Protein AF-A0A3N5FRY2-F1 (afdb_monomer)

Foldseek 3Di:
DDWFQAPPPGDTDDQLDQADPVPRDGGQANLQVVQVVLVVLLVVLLVVLLVVCVVQVNNVVLVVLLVLLLQWFFKAAAAPVLVCQQVPDPDDDDFAPLCCPVVVVDDDPDPLQVVLLQVLLCVSHPSCSRGDDHTFIFSPQDGDCVRYDDMDTDDCVVCQRHDKDFQDDRRVVVVDPPDDDDRLGIHRSNCRSSSLSSPQSVVGHNPDDPVCSRVSRD

Mean predicted aligned error: 7.28 Å

Structure (mmCIF, N/CA/C/O backbone):
data_AF-A0A3N5FRY2-F1
#
_entry.id   AF-A0A3N5FRY2-F1
#
loop_
_atom_site.group_PDB
_atom_site.id
_atom_site.type_symbol
_atom_site.label_at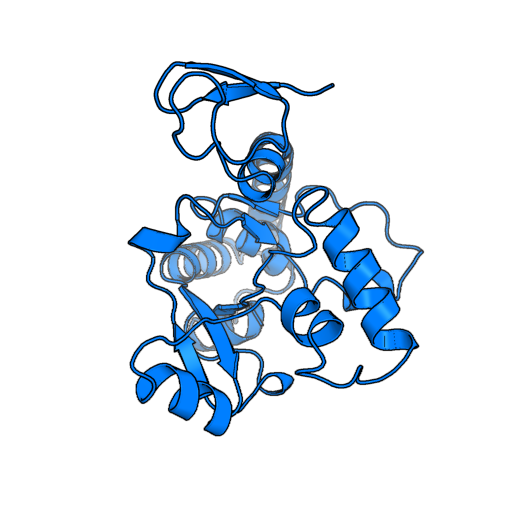om_id
_atom_site.label_alt_id
_atom_site.label_comp_id
_atom_site.label_asym_id
_atom_site.label_entity_id
_atom_site.label_seq_id
_atom_site.pdbx_PDB_ins_code
_atom_site.Cartn_x
_atom_site.Cartn_y
_atom_site.Cartn_z
_atom_site.occupancy
_atom_site.B_iso_or_equiv
_atom_site.auth_seq_id
_atom_site.auth_comp_id
_atom_site.auth_asym_id
_atom_site.auth_atom_id
_atom_site.pdbx_PDB_model_num
ATOM 1 N N . MET A 1 1 ? 18.768 21.152 -5.303 1.00 59.62 1 MET A N 1
ATOM 2 C CA . MET A 1 1 ? 18.961 19.755 -5.740 1.00 59.62 1 MET A CA 1
ATOM 3 C C . MET A 1 1 ? 19.041 18.926 -4.482 1.00 59.62 1 MET A C 1
ATOM 5 O O . MET A 1 1 ? 19.781 19.294 -3.582 1.00 59.62 1 MET A O 1
ATOM 9 N N . GLU A 1 2 ? 18.182 17.931 -4.367 1.00 73.00 2 GLU A N 1
ATOM 10 C CA . GLU A 1 2 ? 17.956 17.186 -3.131 1.00 73.00 2 GLU A CA 1
ATOM 11 C C . GLU A 1 2 ? 18.894 15.955 -3.136 1.00 73.00 2 GLU A C 1
ATOM 13 O O . GLU A 1 2 ? 19.069 15.337 -4.186 1.00 73.00 2 GLU A O 1
ATOM 18 N N . PHE A 1 3 ? 19.555 15.629 -2.018 1.00 79.44 3 PHE A N 1
ATOM 19 C CA . PHE A 1 3 ? 20.566 14.557 -1.925 1.00 79.44 3 PHE A CA 1
ATOM 20 C C . PHE A 1 3 ? 20.183 13.522 -0.860 1.00 79.44 3 PHE A C 1
ATOM 22 O O . PHE A 1 3 ? 19.462 13.833 0.088 1.00 79.44 3 PHE A O 1
ATOM 29 N N . ASN A 1 4 ? 20.664 12.283 -1.000 1.00 76.06 4 ASN A N 1
ATOM 30 C CA . ASN A 1 4 ? 20.440 11.218 -0.019 1.00 76.06 4 ASN A CA 1
ATOM 31 C C . ASN A 1 4 ? 21.695 10.334 0.117 1.00 76.06 4 ASN A C 1
ATOM 33 O O . ASN A 1 4 ? 22.302 10.005 -0.906 1.00 76.06 4 ASN A O 1
ATOM 37 N N . PRO A 1 5 ? 22.104 9.916 1.329 1.00 84.00 5 PRO A N 1
ATOM 38 C CA . PRO A 1 5 ? 23.202 8.968 1.488 1.00 84.00 5 PRO A CA 1
ATOM 39 C C . PRO A 1 5 ? 22.871 7.605 0.867 1.00 84.00 5 PRO A C 1
ATOM 41 O O . PRO A 1 5 ? 21.800 7.034 1.084 1.00 84.00 5 PRO A O 1
ATOM 44 N N . CYS A 1 6 ? 23.826 7.042 0.126 1.00 82.38 6 CYS A N 1
ATOM 45 C CA . CYS A 1 6 ? 23.752 5.664 -0.346 1.00 82.38 6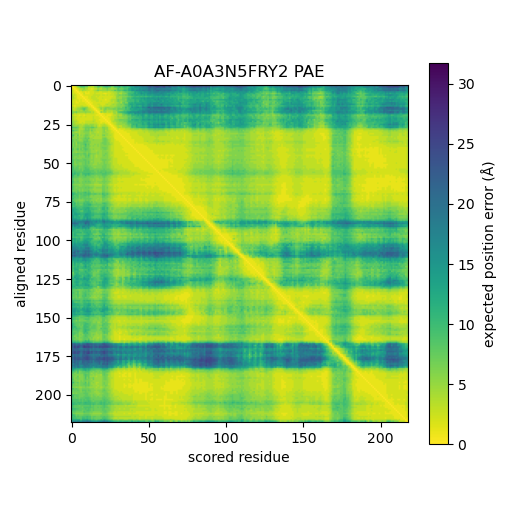 CYS A CA 1
ATOM 46 C C . CYS A 1 6 ? 23.685 4.689 0.843 1.00 82.38 6 CYS A C 1
ATOM 48 O O . CYS A 1 6 ? 24.527 4.742 1.739 1.00 82.38 6 CYS A O 1
ATOM 50 N N . ARG A 1 7 ? 22.750 3.728 0.819 1.00 81.62 7 ARG A N 1
ATOM 51 C CA . ARG A 1 7 ? 22.605 2.721 1.892 1.00 81.62 7 ARG A CA 1
ATOM 52 C C . ARG A 1 7 ? 23.830 1.811 2.074 1.00 81.62 7 ARG A C 1
ATOM 54 O O . ARG A 1 7 ? 23.959 1.184 3.118 1.00 81.62 7 ARG A O 1
ATOM 61 N N . PHE A 1 8 ? 24.719 1.754 1.079 1.00 85.44 8 PHE A N 1
ATOM 62 C CA . PHE A 1 8 ? 25.900 0.887 1.079 1.00 85.44 8 PHE A CA 1
ATOM 63 C C . PHE A 1 8 ? 27.195 1.639 1.400 1.00 85.44 8 PHE A C 1
ATOM 65 O O . PHE A 1 8 ? 27.915 1.243 2.309 1.00 85.44 8 PHE A O 1
ATOM 72 N N . CYS A 1 9 ? 27.494 2.731 0.686 1.00 89.75 9 CYS A N 1
ATOM 73 C CA . CYS A 1 9 ? 28.752 3.472 0.859 1.00 89.75 9 CYS A CA 1
ATOM 74 C C . CYS A 1 9 ? 28.595 4.834 1.546 1.00 89.75 9 CYS A C 1
ATOM 76 O O . CYS A 1 9 ? 29.585 5.534 1.727 1.00 89.75 9 CYS A O 1
ATOM 78 N N . ARG A 1 10 ? 27.366 5.225 1.916 1.00 88.56 10 ARG A N 1
ATOM 79 C CA . ARG A 1 10 ? 27.012 6.484 2.603 1.00 88.56 10 ARG A CA 1
ATOM 80 C C . ARG A 1 10 ? 27.344 7.784 1.864 1.00 88.56 10 ARG A C 1
ATOM 82 O O . ARG A 1 10 ? 26.996 8.845 2.365 1.00 88.56 10 ARG A O 1
ATOM 89 N N . THR A 1 11 ? 27.930 7.720 0.669 1.00 88.56 11 THR A N 1
ATOM 90 C CA . THR A 1 11 ? 28.130 8.883 -0.206 1.00 88.56 11 THR A CA 1
ATOM 91 C C . THR A 1 11 ? 26.795 9.557 -0.501 1.00 88.56 11 THR A C 1
ATOM 93 O O . THR A 1 11 ? 25.826 8.874 -0.845 1.00 88.56 11 THR A O 1
ATOM 96 N N . GLU A 1 12 ? 26.747 10.882 -0.386 1.00 88.50 12 GLU A N 1
ATOM 97 C CA . GLU A 1 12 ? 25.583 11.666 -0.787 1.00 88.50 12 GLU A CA 1
ATOM 98 C C . GLU A 1 12 ? 25.425 11.620 -2.305 1.00 88.50 12 GLU A C 1
ATOM 100 O O . GLU A 1 12 ? 26.332 11.979 -3.056 1.00 88.50 12 GLU A O 1
ATOM 105 N N . ILE A 1 13 ? 24.268 11.148 -2.761 1.00 84.50 13 ILE A N 1
ATOM 106 C CA . ILE A 1 13 ? 23.936 11.054 -4.180 1.00 84.50 13 ILE A CA 1
ATOM 107 C C . ILE A 1 13 ? 22.691 11.897 -4.476 1.00 84.50 13 ILE A C 1
ATOM 109 O O . ILE A 1 13 ? 21.775 11.933 -3.649 1.00 84.50 13 ILE A O 1
ATOM 113 N N . PRO A 1 14 ? 22.633 12.584 -5.629 1.00 82.00 14 PRO A N 1
ATOM 114 C CA . PRO A 1 14 ? 21.427 13.276 -6.065 1.00 82.00 14 PRO A CA 1
ATOM 115 C C . PRO A 1 14 ? 20.200 12.358 -6.081 1.00 82.00 14 PRO A C 1
ATOM 117 O O . PRO A 1 14 ? 20.259 11.228 -6.577 1.00 82.00 14 PRO A O 1
ATOM 120 N N . LEU A 1 15 ? 19.074 12.864 -5.576 1.00 70.44 15 LEU A N 1
ATOM 121 C CA . LEU A 1 15 ? 17.781 12.193 -5.662 1.00 70.44 15 LEU A CA 1
ATOM 122 C C . LEU A 1 15 ? 17.392 12.016 -7.136 1.00 70.44 15 LEU A C 1
ATOM 124 O O . LEU A 1 15 ? 17.326 12.980 -7.896 1.00 70.44 15 LEU A O 1
ATOM 128 N N . GLY A 1 16 ? 17.180 10.761 -7.539 1.00 67.19 16 GLY A N 1
ATOM 129 C CA . GLY A 1 16 ? 16.880 10.372 -8.921 1.00 67.19 16 GLY A CA 1
ATOM 130 C C . GLY A 1 16 ? 18.001 9.617 -9.643 1.00 67.19 16 GLY A C 1
ATOM 131 O O . GLY A 1 16 ? 17.742 9.070 -10.713 1.00 67.19 16 GLY A O 1
ATOM 132 N N . LEU A 1 17 ? 19.213 9.525 -9.076 1.00 72.94 17 LEU A N 1
ATOM 133 C CA . LEU A 1 17 ? 20.228 8.601 -9.595 1.00 72.94 17 LEU A CA 1
ATOM 134 C C . LEU A 1 17 ? 19.899 7.155 -9.208 1.00 72.94 17 LEU A C 1
ATOM 136 O O . LEU A 1 17 ? 19.693 6.844 -8.036 1.00 72.94 17 LEU A O 1
ATOM 140 N N . GLU A 1 18 ? 19.871 6.276 -10.209 1.00 69.81 18 GLU A N 1
ATOM 141 C CA . GLU A 1 18 ? 19.555 4.854 -10.043 1.00 69.81 18 GLU A CA 1
ATOM 142 C C . GLU A 1 18 ? 20.701 4.069 -9.403 1.00 69.81 18 GLU A C 1
ATOM 144 O O . GLU A 1 18 ? 20.499 3.533 -8.314 1.00 69.81 18 GLU A O 1
ATOM 149 N N . PRO A 1 19 ? 21.905 3.994 -10.001 1.00 83.19 19 PRO A N 1
ATOM 150 C CA . PRO A 1 19 ? 23.069 3.516 -9.285 1.00 83.19 19 PRO A CA 1
ATOM 151 C C . PRO A 1 19 ? 23.753 4.676 -8.562 1.00 83.19 19 PRO A C 1
ATOM 153 O O . PRO A 1 19 ? 23.890 5.789 -9.076 1.00 83.19 19 PRO A O 1
ATOM 156 N N . CYS A 1 20 ? 24.263 4.392 -7.371 1.00 84.12 20 CYS A N 1
ATOM 157 C CA . CYS A 1 20 ? 25.237 5.245 -6.721 1.00 84.12 20 CYS A CA 1
ATOM 158 C C . CYS A 1 20 ? 26.481 5.357 -7.627 1.00 84.12 20 CYS A C 1
ATOM 160 O O . CYS A 1 20 ? 27.103 4.329 -7.899 1.00 84.12 20 CYS A O 1
ATOM 162 N N . PRO A 1 21 ? 26.906 6.562 -8.053 1.00 86.62 21 PRO A N 1
ATOM 163 C CA . PRO A 1 21 ? 28.080 6.723 -8.913 1.00 86.62 21 PRO A CA 1
ATOM 164 C C . PRO A 1 21 ? 29.390 6.307 -8.228 1.00 86.62 21 PRO A C 1
ATOM 166 O O . PRO A 1 21 ? 30.388 6.100 -8.905 1.00 86.62 21 PRO A O 1
ATOM 169 N N . HIS A 1 22 ? 29.394 6.173 -6.898 1.00 89.62 22 HIS A N 1
ATOM 170 C CA . HIS A 1 22 ? 30.568 5.755 -6.135 1.00 89.62 22 HIS A CA 1
ATOM 171 C C . HIS A 1 22 ? 30.704 4.228 -6.037 1.00 89.62 22 HIS A C 1
ATOM 173 O O . HIS A 1 22 ? 31.778 3.692 -6.280 1.00 89.62 22 HIS A O 1
ATOM 179 N N . CYS A 1 23 ? 29.636 3.511 -5.668 1.00 90.12 23 CYS A N 1
ATOM 180 C CA . CYS A 1 23 ? 29.709 2.061 -5.426 1.00 90.12 23 CYS A CA 1
ATOM 181 C C . CYS A 1 23 ? 28.933 1.200 -6.433 1.00 90.12 23 CYS A C 1
ATOM 183 O O . CYS A 1 23 ? 28.913 -0.020 -6.294 1.00 90.12 23 CYS A O 1
ATOM 185 N N . GLY A 1 24 ? 28.247 1.808 -7.404 1.00 84.19 24 GLY A N 1
ATOM 186 C CA . GLY A 1 24 ? 27.440 1.116 -8.416 1.00 84.19 24 GLY A CA 1
ATOM 187 C C . GLY A 1 24 ? 26.150 0.478 -7.891 1.00 84.19 24 GLY A C 1
ATOM 188 O O . GLY A 1 24 ? 25.336 0.008 -8.681 1.00 84.19 24 GLY A O 1
ATOM 189 N N . GLN A 1 25 ? 25.935 0.466 -6.574 1.00 84.12 25 GLN A N 1
ATOM 190 C CA . GLN A 1 25 ? 24.755 -0.135 -5.961 1.00 84.12 25 GLN A CA 1
ATOM 191 C C . GLN A 1 25 ? 23.504 0.714 -6.171 1.00 84.12 25 GLN A C 1
ATOM 193 O O . GLN A 1 25 ? 23.586 1.943 -6.206 1.00 84.12 25 GLN A O 1
ATOM 198 N N . ALA A 1 26 ? 22.341 0.061 -6.227 1.00 78.69 26 ALA A N 1
ATOM 199 C CA . ALA A 1 26 ? 21.059 0.746 -6.345 1.00 78.69 26 ALA A CA 1
ATOM 200 C C . ALA A 1 26 ? 20.856 1.755 -5.200 1.00 78.69 26 ALA A C 1
ATOM 202 O O . ALA A 1 26 ? 21.001 1.425 -4.015 1.00 78.69 26 ALA A O 1
ATOM 203 N N . GLY A 1 27 ? 20.536 2.991 -5.573 1.00 73.56 27 GLY A N 1
ATOM 204 C CA . GLY A 1 27 ? 20.098 4.035 -4.664 1.00 73.56 27 GLY A CA 1
ATOM 205 C C . GLY A 1 27 ? 18.732 3.711 -4.047 1.00 73.56 27 GLY A C 1
ATOM 206 O O . GLY A 1 27 ? 18.014 2.835 -4.531 1.00 73.56 27 GLY A O 1
ATOM 207 N N . PRO A 1 28 ? 18.362 4.395 -2.954 1.00 71.88 28 PRO A N 1
ATOM 208 C CA . PRO A 1 28 ? 17.051 4.226 -2.345 1.00 71.88 28 PRO A CA 1
ATOM 209 C C . PRO A 1 28 ? 15.941 4.653 -3.324 1.00 71.88 28 PRO A C 1
ATOM 211 O O . PRO A 1 28 ? 16.064 5.713 -3.947 1.00 71.88 28 PRO A O 1
ATOM 214 N N . PRO A 1 29 ? 14.846 3.884 -3.442 1.00 81.06 29 PRO A N 1
ATOM 215 C CA . PRO A 1 29 ? 13.764 4.201 -4.368 1.00 81.06 29 PRO A CA 1
ATOM 216 C C . PRO A 1 29 ? 13.127 5.568 -4.062 1.00 81.06 29 PRO A C 1
ATOM 218 O O . PRO A 1 29 ? 12.755 5.824 -2.910 1.00 81.06 29 PRO A O 1
ATOM 221 N N . PRO A 1 30 ? 12.962 6.462 -5.061 1.00 82.19 30 PRO A N 1
ATOM 222 C CA . PRO A 1 30 ? 12.441 7.813 -4.832 1.00 82.19 30 PRO A CA 1
ATOM 223 C C . PRO A 1 30 ? 11.063 7.851 -4.154 1.00 82.19 30 PRO A C 1
ATOM 225 O O . PRO A 1 30 ? 10.812 8.701 -3.304 1.00 82.19 30 PRO A O 1
ATOM 228 N N . ASN A 1 31 ? 10.184 6.899 -4.477 1.00 82.75 31 ASN A N 1
ATOM 229 C CA . ASN A 1 31 ? 8.860 6.752 -3.866 1.00 82.75 31 ASN A CA 1
ATOM 230 C C . ASN A 1 31 ? 8.943 6.428 -2.367 1.00 82.75 31 ASN A C 1
ATOM 232 O O . ASN A 1 31 ? 8.193 6.999 -1.578 1.00 82.75 31 ASN A O 1
ATOM 236 N N . VAL A 1 32 ? 9.873 5.554 -1.970 1.00 87.19 32 VAL A N 1
ATOM 237 C CA . VAL A 1 32 ? 10.102 5.211 -0.559 1.00 87.19 32 VAL A CA 1
ATOM 238 C C . VAL A 1 32 ? 10.612 6.437 0.187 1.00 87.19 32 VAL A C 1
ATOM 240 O O . VAL A 1 32 ? 10.094 6.759 1.252 1.00 87.19 32 VAL A O 1
ATOM 243 N N . LYS A 1 33 ? 11.554 7.187 -0.399 1.00 83.94 33 LYS A N 1
ATOM 244 C CA . LYS A 1 33 ? 12.074 8.408 0.227 1.00 83.94 33 LYS A CA 1
ATOM 245 C C . LYS A 1 33 ? 10.999 9.478 0.406 1.00 83.94 33 LYS A C 1
ATOM 247 O O . LYS A 1 33 ? 10.913 10.074 1.478 1.00 83.94 33 LYS A O 1
ATOM 252 N N . ALA A 1 34 ? 10.170 9.697 -0.614 1.00 83.94 34 ALA A N 1
ATOM 253 C CA . ALA A 1 34 ? 9.037 10.611 -0.516 1.00 83.94 34 ALA A CA 1
ATOM 254 C C . ALA A 1 34 ? 8.105 10.206 0.636 1.00 83.94 34 ALA A C 1
ATOM 256 O O . ALA A 1 34 ? 7.655 11.055 1.400 1.00 83.94 34 ALA A O 1
ATOM 257 N N . ALA A 1 35 ? 7.871 8.903 0.812 1.00 88.94 35 ALA A N 1
ATOM 258 C CA . ALA A 1 35 ? 7.044 8.407 1.900 1.00 88.94 35 ALA A CA 1
ATOM 259 C C . ALA A 1 35 ? 7.685 8.550 3.286 1.00 88.94 35 ALA A C 1
ATOM 261 O O . ALA A 1 35 ? 7.000 8.873 4.253 1.00 88.94 35 ALA A O 1
ATOM 262 N N . GLU A 1 36 ? 9.002 8.388 3.392 1.00 89.31 36 GLU A N 1
ATOM 263 C CA . GLU A 1 36 ? 9.726 8.674 4.634 1.00 89.31 36 GLU A CA 1
ATOM 26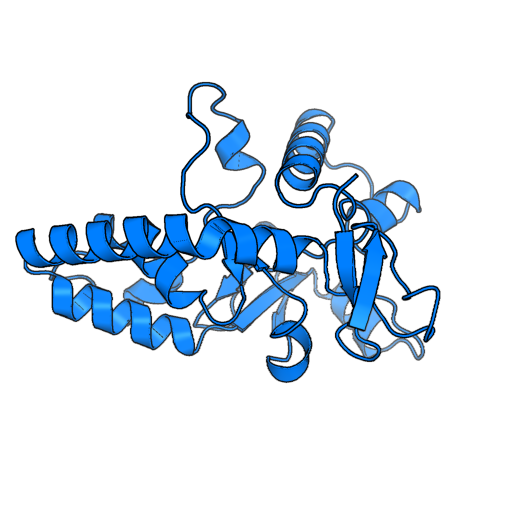4 C C . GLU A 1 36 ? 9.650 10.155 5.027 1.00 89.31 36 GLU A C 1
ATOM 266 O O . GLU A 1 36 ? 9.561 10.464 6.218 1.00 89.31 36 GLU A O 1
ATOM 271 N N . GLY A 1 37 ? 9.625 11.064 4.046 1.00 88.00 37 GLY A N 1
ATOM 272 C CA . GLY A 1 37 ? 9.426 12.499 4.271 1.00 88.00 37 GLY A CA 1
ATOM 273 C C . GLY A 1 37 ? 8.067 12.843 4.895 1.00 88.00 37 GLY A C 1
ATOM 274 O O . GLY A 1 37 ? 7.972 13.792 5.670 1.00 88.00 37 GLY A O 1
ATOM 275 N N . GLU A 1 38 ? 7.030 12.040 4.641 1.00 90.56 38 GLU A N 1
ATOM 276 C CA . GLU A 1 38 ? 5.681 12.243 5.190 1.00 90.56 38 GLU A CA 1
ATOM 277 C C . GLU A 1 38 ? 5.459 11.579 6.560 1.00 90.56 38 GLU A C 1
ATOM 279 O O . GLU A 1 38 ? 4.386 11.718 7.146 1.00 90.56 38 GLU A O 1
ATOM 284 N N . ARG A 1 39 ? 6.463 10.908 7.144 1.00 93.44 39 ARG A N 1
ATOM 285 C CA . ARG A 1 39 ? 6.285 10.113 8.377 1.00 93.44 39 ARG A CA 1
ATOM 286 C C . ARG A 1 39 ? 5.706 10.905 9.557 1.00 93.44 39 ARG A C 1
ATOM 288 O O . ARG A 1 39 ? 4.896 10.377 10.312 1.00 93.44 39 ARG A O 1
ATOM 295 N N . VAL A 1 40 ? 6.105 12.166 9.728 1.00 94.38 40 VAL A N 1
ATOM 296 C CA . VAL A 1 40 ? 5.582 13.036 10.804 1.00 94.38 40 VAL A CA 1
ATOM 297 C C . VAL A 1 40 ? 4.122 13.421 10.550 1.00 94.38 40 VAL A C 1
ATOM 299 O O . VAL A 1 40 ? 3.322 13.487 11.482 1.00 94.38 40 VAL A O 1
ATOM 302 N N . ALA A 1 41 ? 3.766 13.668 9.288 1.00 92.69 41 ALA A N 1
ATOM 303 C CA . ALA A 1 41 ? 2.390 13.937 8.890 1.00 92.69 41 ALA A CA 1
ATOM 304 C C . ALA A 1 41 ? 1.507 12.699 9.108 1.00 92.69 41 ALA A C 1
ATOM 306 O O . ALA A 1 41 ? 0.425 12.818 9.680 1.00 92.69 41 ALA A O 1
ATOM 307 N N . LEU A 1 42 ? 2.006 11.516 8.735 1.00 95.00 42 LEU A N 1
ATOM 308 C CA . LEU A 1 42 ? 1.347 10.234 8.974 1.00 95.00 42 LEU A CA 1
ATOM 309 C C . LEU A 1 42 ? 1.080 9.990 10.461 1.00 95.00 42 LEU A C 1
ATOM 311 O O . LEU A 1 42 ? -0.051 9.694 10.828 1.00 95.00 42 LEU A O 1
ATOM 315 N N . ASP A 1 43 ? 2.085 10.155 11.323 1.00 96.56 43 ASP A N 1
ATOM 316 C CA . ASP A 1 43 ? 1.924 9.976 12.773 1.00 96.56 43 ASP A CA 1
ATOM 317 C C . ASP A 1 43 ? 0.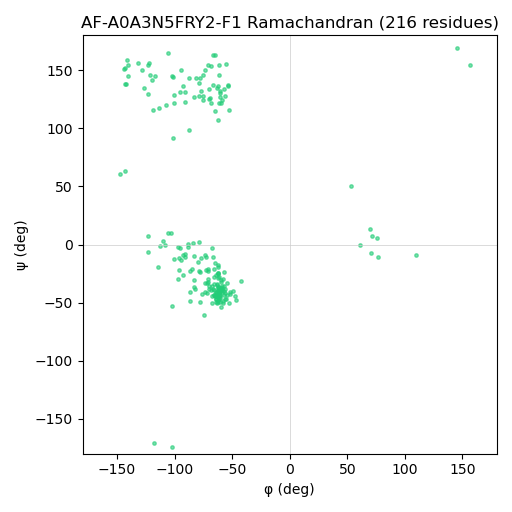850 10.915 13.350 1.00 96.56 43 ASP A C 1
ATOM 319 O O . ASP A 1 43 ? 0.026 10.498 14.165 1.00 96.56 43 ASP A O 1
ATOM 323 N N . ARG A 1 44 ? 0.783 12.162 12.869 1.00 95.62 44 ARG A N 1
ATOM 324 C CA . ARG A 1 44 ? -0.266 13.108 13.266 1.00 95.62 44 ARG A CA 1
ATOM 325 C C . ARG A 1 44 ? -1.658 12.641 12.841 1.00 95.62 44 ARG A C 1
ATOM 327 O O . ARG A 1 44 ? -2.562 12.656 13.676 1.00 95.62 44 ARG A O 1
ATOM 334 N N . CYS A 1 45 ? -1.825 12.248 11.578 1.00 94.12 45 CYS A N 1
ATOM 335 C CA . CYS A 1 45 ? -3.099 11.752 11.057 1.00 94.12 45 CYS A CA 1
ATOM 336 C C . CYS A 1 45 ? -3.555 10.488 11.785 1.00 94.12 45 CYS A C 1
ATOM 338 O O . CYS A 1 45 ? -4.687 10.419 12.247 1.00 94.12 45 CYS A O 1
ATOM 340 N N . TYR A 1 46 ? -2.650 9.526 11.959 1.00 96.81 46 TYR A N 1
ATOM 341 C CA . TYR A 1 46 ? -2.916 8.272 12.654 1.00 96.81 46 TYR A CA 1
ATOM 342 C C . TYR A 1 46 ? -3.393 8.514 14.091 1.00 96.81 46 TYR A C 1
ATOM 344 O O . TYR A 1 46 ? -4.444 8.024 14.492 1.00 96.81 46 TYR A O 1
ATOM 352 N N . ARG A 1 47 ? -2.698 9.368 14.856 1.00 97.38 47 ARG A N 1
ATOM 353 C CA . ARG A 1 47 ? -3.133 9.730 16.218 1.00 97.38 47 ARG A CA 1
ATOM 354 C C . ARG A 1 47 ? -4.479 10.454 16.244 1.00 97.38 47 ARG A C 1
ATOM 356 O O . ARG A 1 47 ? -5.215 10.313 17.215 1.00 97.38 47 ARG A O 1
ATOM 363 N N . ALA A 1 48 ? -4.781 11.276 15.239 1.00 96.25 48 ALA A N 1
ATOM 364 C CA . ALA A 1 48 ? -6.080 11.935 15.135 1.00 96.25 48 ALA A CA 1
ATOM 365 C C . ALA A 1 48 ? -7.200 10.923 14.858 1.00 96.25 48 ALA A C 1
ATOM 367 O O . ALA A 1 48 ? -8.214 10.961 15.546 1.00 96.25 48 ALA A O 1
ATOM 368 N N . ALA A 1 49 ? -6.974 9.987 13.935 1.00 95.75 49 ALA A N 1
ATOM 369 C CA . ALA A 1 49 ? -7.905 8.912 13.612 1.00 95.75 49 ALA A CA 1
ATOM 370 C C . ALA A 1 49 ? -8.181 7.993 14.812 1.00 95.75 49 ALA A C 1
ATOM 372 O O . ALA A 1 49 ? -9.331 7.646 15.060 1.00 95.75 49 ALA A O 1
ATOM 373 N N . LEU A 1 50 ? -7.157 7.653 15.604 1.00 97.75 50 LEU A N 1
ATOM 374 C CA . LEU A 1 50 ? -7.352 6.867 16.826 1.00 97.75 50 LEU A CA 1
ATOM 375 C C . LEU A 1 50 ? -8.194 7.606 17.871 1.00 97.75 50 LEU A C 1
ATOM 377 O O . LEU A 1 50 ? -9.118 7.018 18.418 1.00 97.75 50 LEU A O 1
ATOM 381 N N . ARG A 1 51 ? -7.930 8.899 18.111 1.00 98.00 51 ARG A N 1
ATOM 382 C CA . ARG A 1 51 ? -8.752 9.705 19.034 1.00 98.00 51 ARG A CA 1
ATOM 383 C C . ARG A 1 51 ? -10.199 9.832 18.564 1.00 98.00 51 ARG A C 1
ATOM 385 O O . ARG A 1 51 ? -11.112 9.803 19.383 1.00 98.00 51 ARG A O 1
ATOM 392 N N . ASP A 1 52 ? -10.409 9.981 17.259 1.00 97.31 52 ASP A N 1
ATOM 393 C CA . ASP A 1 52 ? -11.752 9.993 16.680 1.00 97.31 52 ASP A CA 1
ATOM 394 C C . ASP A 1 52 ? -12.463 8.651 16.921 1.00 97.31 52 ASP A C 1
ATOM 396 O O . ASP A 1 52 ? -13.569 8.627 17.464 1.00 97.31 52 ASP A O 1
ATOM 400 N N . ALA A 1 53 ? -11.793 7.535 16.619 1.00 97.69 53 ALA A N 1
ATOM 401 C CA . ALA A 1 53 ? -12.315 6.190 16.842 1.00 97.69 53 ALA A CA 1
ATOM 402 C C . ALA A 1 53 ? -12.626 5.910 18.322 1.00 97.69 53 ALA A C 1
ATOM 404 O O . ALA A 1 53 ? -13.638 5.284 18.637 1.00 97.69 53 ALA A O 1
ATOM 405 N N . GLU A 1 54 ? -11.788 6.397 19.241 1.00 97.75 54 GLU A N 1
ATOM 406 C CA . GLU A 1 54 ? -12.050 6.360 20.684 1.00 97.75 54 GLU A CA 1
ATOM 407 C C . GLU A 1 54 ? -13.324 7.131 21.034 1.00 97.75 54 GLU A C 1
ATOM 409 O O . GLU A 1 54 ? -14.181 6.601 21.739 1.00 97.75 54 GLU A O 1
ATOM 414 N N . SER A 1 55 ? -13.499 8.341 20.494 1.00 97.81 55 SER A N 1
ATOM 415 C CA . SER A 1 55 ? -14.689 9.155 20.768 1.00 97.81 55 SER A CA 1
ATOM 416 C C . SER A 1 55 ? -15.984 8.536 20.223 1.00 97.81 55 SER A C 1
ATOM 418 O O . SER A 1 55 ? -17.050 8.734 20.803 1.00 97.81 55 SER A O 1
ATOM 420 N N . ARG A 1 56 ? -15.886 7.736 19.152 1.00 96.94 56 ARG A N 1
ATOM 421 C CA . ARG A 1 56 ? -16.992 6.959 18.568 1.00 96.94 56 ARG A CA 1
ATOM 422 C C . ARG A 1 56 ? -17.170 5.567 19.185 1.00 96.94 56 ARG A C 1
ATOM 424 O O . ARG A 1 56 ? -18.078 4.846 18.784 1.00 96.94 56 ARG A O 1
ATOM 431 N N . GLY A 1 57 ? -16.321 5.167 20.135 1.00 97.12 57 GLY A N 1
ATOM 432 C CA . GLY A 1 57 ? -16.378 3.847 20.770 1.00 97.12 57 GLY A CA 1
ATOM 433 C C . GLY A 1 57 ? -15.979 2.674 19.863 1.00 97.12 57 GLY A C 1
ATOM 434 O O . GLY A 1 57 ? -16.207 1.525 20.226 1.00 97.12 57 GLY A O 1
ATOM 435 N N . CYS A 1 58 ? -15.362 2.932 18.706 1.00 97.44 58 CYS A N 1
ATOM 436 C CA . CYS A 1 58 ? -14.962 1.912 17.728 1.00 97.44 58 CYS A CA 1
ATOM 437 C C . CYS A 1 58 ? -13.443 1.648 17.706 1.00 97.44 58 CYS A C 1
ATOM 439 O O . CYS A 1 58 ? -12.946 0.938 16.831 1.00 97.44 58 CYS A O 1
ATOM 441 N N . ALA A 1 59 ? -12.685 2.188 18.669 1.00 97.50 59 ALA A N 1
ATOM 442 C CA . ALA A 1 59 ? -11.233 2.002 18.759 1.00 97.50 59 ALA A CA 1
ATOM 443 C C . ALA A 1 59 ? -10.770 0.528 18.704 1.00 97.50 59 ALA A C 1
ATOM 445 O O . ALA A 1 59 ? -9.824 0.256 17.961 1.00 97.50 59 ALA A O 1
ATOM 446 N N . PRO A 1 60 ? -11.420 -0.444 19.383 1.00 98.12 60 PRO A N 1
ATOM 447 C CA . PRO A 1 60 ? -11.031 -1.853 19.271 1.00 98.12 60 PRO A CA 1
ATOM 448 C C . PRO A 1 60 ? -11.169 -2.406 17.846 1.00 98.12 60 PRO A C 1
ATOM 450 O O . PRO A 1 60 ? -10.330 -3.187 17.401 1.00 98.12 60 PRO A O 1
ATOM 453 N N . VAL A 1 61 ? -12.195 -1.970 17.109 1.00 98.31 61 VAL A N 1
ATOM 454 C CA . VAL A 1 61 ? -12.436 -2.404 15.727 1.00 98.31 61 VAL A CA 1
ATOM 455 C C . VAL A 1 61 ? -11.394 -1.798 14.788 1.00 98.31 61 VAL A C 1
ATOM 457 O O . VAL A 1 61 ? -10.819 -2.512 13.971 1.00 98.31 61 VAL A O 1
ATOM 460 N N . VAL A 1 62 ? -11.055 -0.516 14.963 1.00 98.12 62 VAL A N 1
ATOM 461 C CA . VAL A 1 62 ? -9.980 0.142 14.197 1.00 98.12 62 VAL A CA 1
ATOM 462 C C . VAL A 1 62 ? -8.620 -0.510 14.459 1.00 98.12 62 VAL A C 1
ATOM 464 O O . VAL A 1 62 ? -7.853 -0.718 13.522 1.00 98.12 62 VAL A O 1
ATOM 467 N N . GLN A 1 63 ? -8.324 -0.891 15.704 1.00 98.06 63 GLN A N 1
ATOM 468 C CA . GLN A 1 63 ? -7.100 -1.627 16.042 1.00 98.06 63 GLN A CA 1
ATOM 469 C C . GLN A 1 63 ? -7.089 -3.038 15.437 1.00 98.06 63 GLN A C 1
ATOM 471 O O . GLN A 1 63 ? -6.051 -3.495 14.960 1.00 98.06 63 GLN A O 1
ATOM 476 N N . SER A 1 64 ? -8.237 -3.723 15.415 1.00 98.12 64 SER A N 1
ATOM 477 C CA . SER A 1 64 ? -8.381 -5.023 14.750 1.00 98.12 64 SER A CA 1
ATOM 478 C C . SER A 1 64 ? -8.159 -4.910 13.239 1.00 98.12 64 SER A C 1
ATOM 480 O O . SER A 1 64 ? -7.423 -5.715 12.666 1.00 98.12 64 SER A O 1
ATOM 482 N N . PHE A 1 65 ? -8.714 -3.870 12.612 1.00 98.06 65 PHE A N 1
ATOM 483 C CA . PHE A 1 65 ? -8.466 -3.546 11.212 1.00 98.06 65 PHE A CA 1
ATOM 484 C C . PHE A 1 65 ? -6.983 -3.262 10.957 1.00 98.06 65 PHE A C 1
ATOM 486 O O . PHE A 1 65 ? -6.394 -3.868 10.066 1.00 98.06 65 PHE A O 1
ATOM 493 N N . GLU A 1 66 ? -6.340 -2.412 11.763 1.00 97.88 66 GLU A N 1
ATOM 494 C CA . GLU A 1 66 ? -4.903 -2.140 11.643 1.00 97.88 66 GLU A CA 1
ATOM 495 C C . GLU A 1 66 ? -4.077 -3.433 11.724 1.00 97.88 66 GLU A C 1
ATOM 497 O O . GLU A 1 66 ? -3.208 -3.671 10.881 1.00 97.88 66 GLU A O 1
ATOM 502 N N . ALA A 1 67 ? -4.369 -4.297 12.699 1.00 97.94 67 ALA A N 1
ATOM 503 C CA . ALA A 1 67 ? -3.689 -5.576 12.855 1.00 97.94 67 ALA A CA 1
ATOM 504 C C . ALA A 1 67 ? -3.891 -6.492 11.638 1.00 97.94 67 ALA A C 1
ATOM 506 O O . ALA A 1 67 ? -2.931 -7.111 11.178 1.00 97.94 67 ALA A O 1
ATOM 507 N N . ALA A 1 68 ? -5.100 -6.542 11.070 1.00 97.56 68 ALA A N 1
ATOM 508 C CA . ALA A 1 68 ? -5.361 -7.291 9.846 1.00 97.56 68 ALA A CA 1
ATOM 509 C C . ALA A 1 68 ? -4.539 -6.739 8.671 1.00 97.56 68 ALA A C 1
ATOM 511 O O . ALA A 1 68 ? -3.885 -7.504 7.962 1.00 97.56 68 ALA A O 1
ATOM 512 N N . VAL A 1 69 ? -4.487 -5.412 8.501 1.00 96.88 69 VAL A N 1
ATOM 513 C CA . VAL A 1 69 ? -3.730 -4.751 7.423 1.00 96.88 69 VAL A CA 1
ATOM 514 C C . VAL A 1 69 ? -2.225 -5.015 7.520 1.00 96.88 69 VAL A C 1
ATOM 516 O O . VAL A 1 69 ? -1.547 -5.030 6.490 1.00 96.88 69 VAL A O 1
ATOM 519 N N . GLN A 1 70 ? -1.673 -5.311 8.697 1.00 95.56 70 GLN A N 1
ATOM 520 C CA . GLN A 1 70 ? -0.282 -5.777 8.786 1.00 95.56 70 GLN A CA 1
ATOM 521 C C . GLN A 1 70 ? -0.054 -7.080 8.001 1.00 95.56 70 GLN A C 1
ATOM 523 O O . GLN A 1 70 ? 1.019 -7.264 7.442 1.00 95.56 70 GLN A O 1
ATOM 528 N N . GLY A 1 71 ? -1.058 -7.948 7.873 1.00 94.81 71 GLY A N 1
ATOM 529 C CA . GLY A 1 71 ? -0.997 -9.159 7.046 1.00 94.81 71 GLY A CA 1
ATOM 530 C C . GLY A 1 71 ? -1.313 -8.946 5.560 1.00 94.81 71 GLY A C 1
ATOM 531 O O . GLY A 1 71 ? -1.344 -9.915 4.807 1.00 94.81 71 GLY A O 1
ATOM 532 N N . SER A 1 72 ? -1.578 -7.710 5.127 1.00 95.81 72 SER A N 1
ATOM 533 C CA . SER A 1 72 ? -1.937 -7.422 3.733 1.00 95.81 72 SER A CA 1
ATOM 534 C C . SER A 1 72 ? -0.762 -7.575 2.765 1.00 95.81 72 SER A C 1
ATOM 536 O O . SER A 1 72 ? 0.404 -7.387 3.120 1.00 95.81 72 SER A O 1
ATOM 538 N N . ALA A 1 73 ? -1.089 -7.859 1.505 1.00 95.75 73 ALA A N 1
ATOM 539 C CA . ALA A 1 73 ? -0.133 -8.027 0.424 1.00 95.75 73 ALA A CA 1
ATOM 540 C C . ALA A 1 73 ? -0.404 -7.055 -0.729 1.00 95.75 73 ALA A C 1
ATOM 542 O O . ALA A 1 73 ? -1.526 -6.594 -0.941 1.00 95.75 73 ALA A O 1
ATOM 543 N N . ALA A 1 74 ? 0.636 -6.764 -1.511 1.00 95.12 74 ALA A N 1
ATOM 544 C CA . ALA A 1 74 ? 0.467 -6.059 -2.772 1.00 95.12 74 ALA A CA 1
ATOM 545 C C . ALA A 1 74 ? -0.028 -7.048 -3.832 1.00 95.12 74 ALA A C 1
ATOM 547 O O . ALA A 1 74 ? 0.583 -8.099 -4.048 1.00 95.12 74 ALA A O 1
ATOM 548 N N . VAL A 1 75 ? -1.115 -6.694 -4.511 1.00 94.44 75 VAL A N 1
ATOM 549 C CA . VAL A 1 75 ? -1.801 -7.545 -5.480 1.00 94.44 75 VAL A CA 1
ATOM 550 C C . VAL A 1 75 ? -1.973 -6.821 -6.805 1.00 94.44 75 VAL A C 1
ATOM 552 O O . VAL A 1 75 ? -2.386 -5.663 -6.880 1.00 94.44 75 VAL A O 1
ATOM 555 N N . LEU A 1 76 ? -1.673 -7.523 -7.890 1.00 91.25 76 LEU A N 1
ATOM 556 C CA . LEU A 1 76 ? -1.816 -7.026 -9.248 1.00 91.25 76 LEU A CA 1
ATOM 557 C C . LEU A 1 76 ? -2.809 -7.879 -10.034 1.00 91.25 76 LEU A C 1
ATOM 559 O O . LEU A 1 76 ? -2.537 -9.038 -10.334 1.00 91.25 76 LEU A O 1
ATOM 563 N N . GLY A 1 77 ? -3.928 -7.273 -10.434 1.00 90.25 77 GLY A N 1
ATOM 564 C CA . GLY A 1 77 ? -4.881 -7.886 -11.361 1.00 90.25 77 GLY A CA 1
ATOM 565 C C . GLY A 1 77 ? -4.388 -7.839 -12.808 1.00 90.25 77 GLY A C 1
ATOM 566 O O . GLY A 1 77 ? -3.951 -6.783 -13.272 1.00 90.25 77 GLY A O 1
ATOM 567 N N . ARG A 1 78 ? -4.453 -8.959 -13.534 1.00 89.00 78 ARG A N 1
ATOM 568 C CA . ARG A 1 78 ? -4.137 -9.061 -14.968 1.00 89.00 78 ARG A CA 1
ATOM 569 C C . ARG A 1 78 ? -5.055 -10.051 -15.694 1.00 89.00 78 ARG A C 1
ATOM 571 O O . ARG A 1 78 ? -5.543 -10.992 -15.072 1.00 89.00 78 ARG A O 1
ATOM 578 N N . PRO A 1 79 ? -5.316 -9.854 -17.002 1.00 89.25 79 PRO A N 1
ATOM 579 C CA . PRO A 1 79 ? -6.009 -10.856 -17.806 1.00 89.25 79 PRO A CA 1
ATOM 580 C C . PRO A 1 79 ? -5.204 -12.157 -17.853 1.00 89.25 79 PRO A C 1
ATOM 582 O O . PRO A 1 79 ? -3.975 -12.101 -17.932 1.00 89.25 79 PRO A O 1
ATOM 585 N N . LEU A 1 80 ? -5.889 -13.303 -17.888 1.00 90.00 80 LEU A N 1
ATOM 586 C CA . LEU A 1 80 ? -5.260 -14.630 -17.936 1.00 90.00 80 LEU A CA 1
ATOM 587 C C . LEU A 1 80 ? -4.148 -14.738 -18.993 1.00 90.00 80 LEU A C 1
ATOM 589 O O . LEU A 1 80 ? -3.060 -15.207 -18.684 1.00 90.00 80 LEU A O 1
ATOM 593 N N . LEU A 1 81 ? -4.380 -14.225 -20.206 1.00 87.19 81 LEU A N 1
ATOM 594 C CA . LEU A 1 81 ? -3.394 -14.263 -21.293 1.00 87.19 81 LEU A CA 1
ATOM 595 C C . LEU A 1 81 ? -2.071 -13.565 -20.932 1.00 87.19 81 LEU A C 1
ATOM 597 O O . LEU A 1 81 ? -1.001 -14.006 -21.337 1.00 87.19 81 LEU A O 1
ATOM 601 N N . ALA A 1 82 ? -2.127 -12.479 -20.157 1.00 85.69 82 ALA A N 1
ATOM 602 C CA . ALA A 1 82 ? -0.918 -11.796 -19.710 1.00 85.69 82 ALA A CA 1
ATOM 603 C C . ALA A 1 82 ? -0.160 -12.620 -18.659 1.00 85.69 82 ALA A C 1
ATOM 605 O O . ALA A 1 82 ? 1.064 -12.548 -18.607 1.00 85.69 82 ALA A O 1
ATOM 606 N N . LEU A 1 83 ? -0.865 -13.398 -17.830 1.00 87.06 83 LEU A N 1
ATOM 607 C CA . LEU A 1 83 ? -0.225 -14.299 -16.870 1.00 87.06 83 LEU A CA 1
ATOM 608 C C . LEU A 1 83 ? 0.378 -15.523 -17.543 1.00 87.06 83 LEU A C 1
ATOM 610 O O . LEU A 1 83 ? 1.492 -15.896 -17.198 1.00 87.06 83 LEU A O 1
ATOM 614 N N . ASP A 1 84 ? -0.315 -16.093 -18.522 1.00 87.62 84 ASP A N 1
ATOM 615 C CA . ASP A 1 84 ? 0.186 -17.206 -19.327 1.00 87.62 84 ASP A CA 1
ATOM 616 C C . ASP A 1 84 ? 1.527 -16.848 -19.990 1.00 87.62 84 ASP A C 1
ATOM 618 O O . ASP A 1 84 ? 2.527 -17.543 -19.826 1.00 87.62 84 ASP A O 1
ATOM 622 N N . GLN A 1 85 ? 1.613 -15.661 -20.599 1.00 84.88 85 GLN A N 1
ATOM 623 C CA . GLN A 1 85 ? 2.866 -15.143 -21.161 1.00 84.88 85 GLN A CA 1
ATOM 624 C C . GLN A 1 85 ? 3.982 -14.989 -20.117 1.00 84.88 85 GLN A C 1
ATOM 626 O O . GLN A 1 85 ? 5.152 -15.254 -20.410 1.00 84.88 85 GLN A O 1
ATOM 631 N N . LEU A 1 86 ? 3.641 -14.548 -18.902 1.00 86.88 86 LEU A N 1
ATOM 632 C CA . LEU A 1 86 ? 4.608 -14.413 -17.813 1.00 86.88 86 LEU A CA 1
ATOM 633 C C . LEU A 1 86 ? 5.061 -15.772 -17.264 1.00 86.88 86 LEU A C 1
ATOM 635 O O . LEU A 1 86 ? 6.209 -15.890 -16.854 1.00 86.88 86 LEU A O 1
ATOM 639 N N . ALA A 1 87 ? 4.188 -16.776 -17.252 1.00 86.25 87 ALA A N 1
ATOM 640 C CA . ALA A 1 87 ? 4.474 -18.094 -16.698 1.00 86.25 87 ALA A CA 1
ATOM 641 C C . ALA A 1 87 ? 5.221 -19.004 -17.683 1.00 86.25 87 ALA A C 1
ATOM 643 O O . ALA A 1 87 ? 6.088 -19.774 -17.275 1.00 86.25 87 ALA A O 1
ATOM 644 N N . CYS A 1 88 ? 4.894 -18.920 -18.974 1.00 85.44 88 CYS A N 1
ATOM 645 C CA . CYS A 1 88 ? 5.361 -19.870 -19.983 1.00 85.44 88 CYS A CA 1
ATOM 646 C C . CYS A 1 88 ? 6.537 -19.365 -20.827 1.00 85.44 88 CYS A C 1
ATOM 648 O O . CYS A 1 88 ? 7.155 -20.153 -21.544 1.00 85.44 88 CYS A O 1
ATOM 650 N N . SER A 1 89 ? 6.877 -18.073 -20.777 1.00 79.56 89 SER A N 1
ATOM 651 C CA . SER A 1 89 ? 8.055 -17.578 -21.495 1.00 79.56 89 SER A CA 1
ATOM 652 C C . SER A 1 89 ? 9.341 -17.844 -20.706 1.00 79.56 89 SER A C 1
ATOM 654 O O . SER A 1 89 ? 9.379 -17.728 -19.487 1.00 79.56 89 SER A O 1
ATOM 656 N N . GLY A 1 90 ? 10.436 -18.175 -21.399 1.00 73.62 90 GLY A N 1
ATOM 657 C CA . GLY A 1 90 ? 11.738 -18.405 -20.754 1.00 73.62 90 GLY A CA 1
ATOM 658 C C . GLY A 1 90 ? 12.440 -17.128 -20.267 1.00 73.62 90 GLY A C 1
ATOM 659 O O . GLY A 1 90 ? 13.475 -17.214 -19.609 1.00 73.62 90 GLY A O 1
ATOM 660 N N . ARG A 1 91 ? 11.920 -15.942 -20.623 1.00 77.31 91 ARG A N 1
ATOM 661 C CA . ARG A 1 91 ? 12.447 -14.613 -20.246 1.00 77.31 91 ARG A CA 1
ATOM 662 C C . ARG A 1 91 ? 11.313 -13.581 -20.095 1.00 77.31 91 ARG A C 1
ATOM 664 O O . ARG A 1 91 ? 11.283 -12.598 -20.840 1.00 77.31 91 ARG A O 1
ATOM 671 N N . PRO A 1 92 ? 10.360 -13.799 -19.176 1.00 77.31 92 PRO A N 1
ATOM 672 C CA . PRO A 1 92 ? 9.218 -12.914 -19.019 1.00 77.31 92 PRO A CA 1
ATOM 673 C C . PRO A 1 92 ? 9.678 -11.578 -18.437 1.00 77.31 92 PRO A C 1
ATOM 675 O O . PRO A 1 92 ? 10.294 -11.527 -17.374 1.00 77.31 92 PRO A O 1
ATOM 678 N N . LEU A 1 93 ? 9.353 -10.477 -19.115 1.00 79.38 93 LEU A N 1
ATOM 679 C CA . LEU A 1 93 ? 9.550 -9.130 -18.586 1.00 79.38 93 LEU A CA 1
ATOM 680 C C . LEU A 1 93 ? 8.201 -8.468 -18.350 1.00 79.38 93 LEU A C 1
ATOM 682 O O . LEU A 1 93 ? 7.436 -8.206 -19.278 1.00 79.38 93 LEU A O 1
ATOM 686 N N . TYR A 1 94 ? 7.932 -8.145 -17.088 1.00 83.00 94 TYR A N 1
ATOM 687 C CA . TYR A 1 94 ? 6.739 -7.404 -16.724 1.00 83.00 94 TYR A CA 1
ATOM 688 C C . TYR A 1 94 ? 6.988 -5.892 -16.806 1.00 83.00 94 TYR A C 1
ATOM 690 O O . TYR A 1 94 ? 7.559 -5.270 -15.899 1.00 83.00 94 TYR A O 1
ATOM 698 N N . ALA A 1 95 ? 6.563 -5.301 -17.922 1.00 82.12 95 ALA A N 1
ATOM 699 C CA . ALA A 1 95 ? 6.691 -3.875 -18.195 1.00 82.12 95 ALA A CA 1
ATOM 700 C C . ALA A 1 95 ? 5.637 -3.035 -17.445 1.00 82.12 95 ALA A C 1
ATOM 702 O O . ALA A 1 95 ? 4.475 -3.429 -17.306 1.00 82.12 95 ALA A O 1
ATOM 703 N N . ALA A 1 96 ? 6.039 -1.847 -16.985 1.00 82.25 96 ALA A N 1
ATOM 704 C CA . ALA A 1 96 ? 5.130 -0.860 -16.404 1.00 82.25 96 ALA A CA 1
ATOM 705 C C . ALA A 1 96 ? 4.128 -0.334 -17.451 1.00 82.25 96 ALA A C 1
ATOM 707 O O . ALA A 1 96 ? 4.344 -0.466 -18.656 1.00 82.25 96 ALA A O 1
ATOM 708 N N . TYR A 1 97 ? 3.035 0.297 -17.005 1.00 79.56 97 TYR A N 1
ATOM 709 C CA . TYR A 1 97 ? 1.993 0.811 -17.907 1.00 79.56 97 TYR A CA 1
ATOM 710 C C . TYR A 1 97 ? 2.564 1.717 -19.004 1.00 79.56 97 TYR A C 1
ATOM 712 O O . TYR A 1 97 ? 2.334 1.475 -20.187 1.00 79.56 97 TYR A O 1
ATOM 720 N N . ASP A 1 98 ? 3.374 2.705 -18.618 1.00 76.44 98 ASP A N 1
ATOM 721 C CA . ASP A 1 98 ? 3.943 3.655 -19.571 1.00 76.44 98 ASP A CA 1
ATOM 722 C C . ASP A 1 98 ? 4.921 2.989 -20.539 1.00 76.44 98 ASP A C 1
ATOM 724 O O . ASP A 1 98 ? 4.948 3.355 -21.710 1.00 76.44 98 ASP A O 1
ATOM 728 N N . GLN A 1 99 ? 5.674 1.976 -20.102 1.00 82.06 99 GLN A N 1
ATOM 729 C CA . GLN A 1 99 ? 6.540 1.199 -20.994 1.00 82.06 99 GLN A CA 1
ATOM 730 C C . GLN A 1 99 ? 5.721 0.437 -22.042 1.00 82.06 99 GLN A C 1
ATOM 732 O O . GLN A 1 99 ? 6.086 0.423 -23.213 1.00 82.06 99 GLN A O 1
ATOM 737 N N . ARG A 1 100 ? 4.589 -0.153 -21.642 1.00 79.75 100 ARG A N 1
ATOM 738 C CA . ARG A 1 100 ? 3.691 -0.878 -22.555 1.00 79.75 100 ARG A CA 1
ATOM 739 C C . ARG A 1 100 ? 3.005 0.064 -23.542 1.00 79.75 100 ARG A C 1
ATOM 741 O O . ARG A 1 100 ? 2.881 -0.283 -24.710 1.00 79.75 100 ARG A O 1
ATOM 748 N N . LEU A 1 101 ? 2.608 1.253 -23.087 1.00 79.69 101 LEU A N 1
ATOM 749 C CA . LEU A 1 101 ? 1.996 2.279 -23.929 1.00 79.69 101 LEU A CA 1
ATOM 750 C C . LEU A 1 101 ? 2.995 2.842 -24.954 1.00 79.69 101 LEU A C 1
ATOM 752 O O . LEU A 1 101 ? 2.701 2.869 -26.144 1.00 79.69 101 LEU A O 1
ATOM 756 N N . HIS A 1 102 ? 4.192 3.255 -24.520 1.00 78.06 102 HIS A N 1
ATOM 757 C CA . HIS A 1 102 ? 5.211 3.811 -25.423 1.00 78.06 102 HIS A CA 1
ATOM 758 C C . HIS A 1 102 ? 5.828 2.750 -26.343 1.00 78.06 102 HIS A C 1
ATOM 760 O O . HIS A 1 102 ? 6.224 3.071 -27.457 1.00 78.06 102 HIS A O 1
ATOM 766 N N . GLY A 1 103 ? 5.889 1.493 -25.899 1.00 77.12 103 GLY A N 1
ATOM 767 C CA . GLY A 1 103 ? 6.345 0.365 -26.710 1.00 77.12 103 GLY A CA 1
ATOM 768 C C . GLY A 1 103 ? 5.304 -0.170 -27.699 1.00 77.12 103 GLY A C 1
ATOM 769 O O . GLY A 1 103 ? 5.576 -1.167 -28.357 1.00 77.12 103 GLY A O 1
ATOM 770 N N . GLY A 1 104 ? 4.108 0.427 -27.780 1.00 75.25 104 GLY A N 1
ATOM 771 C CA . GLY A 1 104 ? 3.043 -0.010 -28.693 1.00 75.25 104 GLY A CA 1
ATOM 772 C C . GLY A 1 104 ? 2.363 -1.331 -28.311 1.00 75.25 104 GLY A C 1
ATOM 773 O O . GLY A 1 104 ? 1.536 -1.833 -29.063 1.00 75.25 104 GLY A O 1
ATOM 774 N N . ALA A 1 105 ? 2.666 -1.888 -27.135 1.00 73.12 105 ALA A N 1
ATOM 775 C CA . ALA A 1 105 ? 2.068 -3.128 -26.636 1.00 73.12 105 ALA A CA 1
ATOM 776 C C . ALA A 1 105 ? 0.643 -2.930 -26.084 1.00 73.12 105 ALA A C 1
ATOM 778 O O . ALA A 1 105 ? -0.055 -3.902 -25.795 1.00 73.12 105 ALA A O 1
ATOM 779 N N . HIS A 1 106 ? 0.214 -1.678 -25.904 1.00 71.69 106 HIS A N 1
ATOM 780 C CA . HIS A 1 106 ? -1.138 -1.321 -25.493 1.00 71.69 106 HIS A CA 1
ATOM 781 C C . HIS A 1 106 ? -1.634 -0.066 -26.202 1.00 71.69 106 HIS A C 1
ATOM 783 O O . HIS A 1 106 ? -0.917 0.928 -26.291 1.00 71.69 106 HIS A O 1
ATOM 789 N N . ALA A 1 107 ? -2.896 -0.100 -26.633 1.00 71.81 107 ALA A N 1
ATOM 790 C CA . ALA A 1 107 ? -3.600 1.092 -27.072 1.00 71.81 107 ALA A CA 1
ATOM 791 C C . ALA A 1 107 ? -4.092 1.898 -25.851 1.00 71.81 107 ALA A C 1
ATOM 793 O O . ALA A 1 107 ? -4.582 1.297 -24.889 1.00 71.81 107 ALA A O 1
ATOM 794 N N . PRO A 1 108 ? -3.985 3.237 -25.877 1.00 67.56 108 PRO A N 1
ATOM 795 C CA . PRO A 1 108 ? -4.554 4.094 -24.845 1.00 67.56 108 PRO A CA 1
ATOM 796 C C . PRO A 1 108 ? -6.082 3.901 -24.775 1.00 67.56 108 PRO A C 1
ATOM 798 O O . PRO A 1 108 ? -6.743 4.045 -25.806 1.00 67.56 108 PRO A O 1
ATOM 801 N N . PRO A 1 109 ? -6.679 3.607 -23.602 1.00 64.50 109 PRO A N 1
ATOM 802 C CA . PRO A 1 109 ? -8.126 3.402 -23.466 1.00 64.50 109 PRO A CA 1
ATOM 803 C C . PRO A 1 109 ? -8.944 4.684 -23.715 1.00 64.50 109 PRO A C 1
ATOM 805 O O . PRO A 1 109 ? -10.165 4.623 -23.833 1.00 64.50 109 PRO A O 1
ATOM 808 N N . GLY A 1 110 ? -8.291 5.851 -23.810 1.00 69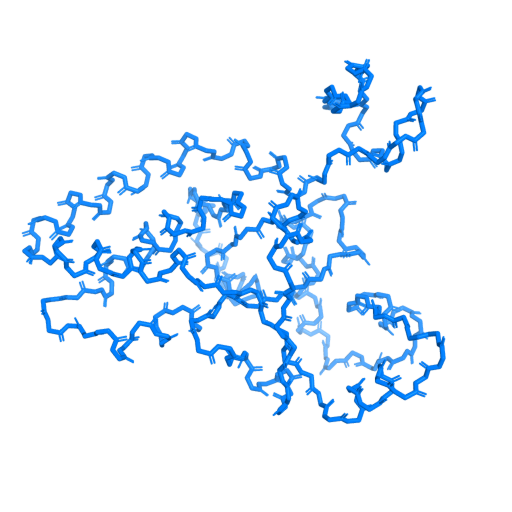.38 110 GLY A N 1
ATOM 809 C CA . GLY A 1 110 ? -8.901 7.116 -24.215 1.00 69.38 110 GLY A CA 1
ATOM 810 C C . GLY A 1 110 ? -8.134 8.339 -23.701 1.00 69.38 110 GLY A C 1
ATOM 811 O O . GLY A 1 110 ? -7.472 8.291 -22.665 1.00 69.38 110 GLY A O 1
ATOM 812 N N . LYS A 1 111 ? -8.259 9.483 -24.395 1.00 61.97 111 LYS A N 1
ATOM 813 C CA . LYS A 1 111 ? -7.485 10.714 -24.101 1.00 61.97 111 LYS A CA 1
ATOM 814 C C . LYS A 1 111 ? -7.668 11.248 -22.672 1.00 61.97 111 LYS A C 1
ATOM 816 O O . LYS A 1 111 ? -6.766 11.902 -22.153 1.00 61.97 111 LYS A O 1
ATOM 821 N N . SER A 1 112 ? -8.826 11.023 -22.047 1.00 69.56 112 SER A N 1
ATOM 822 C CA . SER A 1 112 ? -9.127 11.522 -20.700 1.00 69.56 112 SER A CA 1
ATOM 823 C C . SER A 1 112 ? -8.465 10.678 -19.608 1.00 69.56 112 SER A C 1
ATOM 825 O O . SER A 1 112 ? -7.785 11.240 -18.753 1.00 69.56 112 SER A O 1
ATOM 827 N N . TRP A 1 113 ? -8.608 9.351 -19.650 1.00 68.62 113 TRP A N 1
ATOM 828 C CA . TRP A 1 113 ? -8.056 8.445 -18.637 1.00 68.62 113 TRP A CA 1
ATOM 829 C C . TRP A 1 113 ? -6.526 8.472 -18.601 1.00 68.62 113 TRP A C 1
ATOM 831 O O . TRP A 1 113 ? -5.939 8.655 -17.537 1.00 68.62 113 TRP A O 1
ATOM 841 N N . ASP A 1 114 ? -5.869 8.395 -19.763 1.00 71.56 114 ASP A N 1
ATOM 842 C CA . ASP A 1 114 ? -4.403 8.439 -19.830 1.00 71.56 114 ASP A CA 1
ATOM 843 C C . ASP A 1 114 ? -3.831 9.755 -19.320 1.00 71.56 114 ASP A C 1
ATOM 845 O O . ASP A 1 114 ? -2.795 9.777 -18.655 1.00 71.56 114 ASP A O 1
ATOM 849 N N . ARG A 1 115 ? -4.520 10.866 -19.599 1.00 73.19 115 ARG A N 1
ATOM 850 C CA . ARG A 1 115 ? -4.129 12.176 -19.084 1.00 73.19 115 ARG A CA 1
ATOM 851 C C . ARG A 1 115 ? -4.176 12.193 -17.559 1.00 73.19 115 ARG A C 1
ATOM 853 O O . ARG A 1 115 ? -3.217 12.649 -16.940 1.00 73.19 115 ARG A O 1
ATOM 860 N N . TRP A 1 116 ? -5.262 11.707 -16.961 1.00 71.31 116 TRP A N 1
ATOM 861 C CA . TRP A 1 116 ? -5.412 11.682 -15.506 1.00 71.31 116 TRP A CA 1
ATOM 862 C C . TRP A 1 116 ? -4.416 10.745 -14.84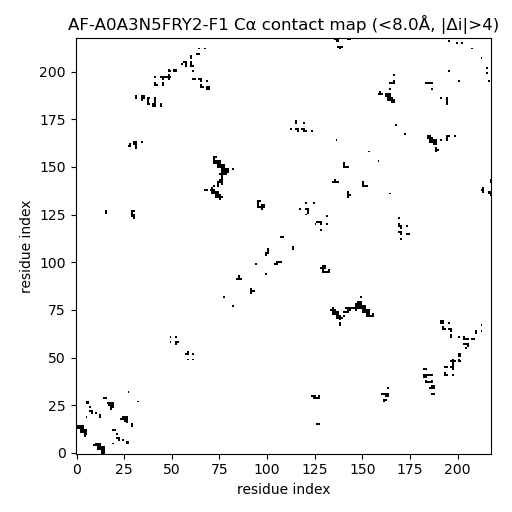3 1.00 71.31 116 TRP A C 1
ATOM 864 O O . TRP A 1 116 ? -3.769 11.151 -13.886 1.00 71.31 116 TRP A O 1
ATOM 874 N N . ARG A 1 117 ? -4.210 9.551 -15.401 1.00 73.88 117 ARG A N 1
ATOM 875 C CA . ARG A 1 117 ? -3.219 8.593 -14.906 1.00 73.88 117 ARG A CA 1
ATOM 876 C C . ARG A 1 117 ? -1.797 9.155 -14.945 1.00 73.88 117 ARG A C 1
ATOM 878 O O . ARG A 1 117 ? -1.063 9.008 -13.977 1.00 73.88 117 ARG A O 1
ATOM 885 N N . ARG A 1 118 ? -1.404 9.834 -16.028 1.00 74.25 118 ARG A N 1
ATOM 886 C CA . ARG A 1 118 ? -0.081 10.479 -16.118 1.00 74.25 118 ARG A CA 1
ATOM 887 C C . ARG A 1 118 ? 0.078 11.591 -15.093 1.00 74.25 118 ARG A C 1
ATOM 889 O O . ARG A 1 118 ? 1.077 11.621 -14.388 1.00 74.25 118 ARG A O 1
ATOM 896 N N . LEU A 1 119 ? -0.922 12.469 -14.976 1.00 72.56 119 LEU A N 1
ATOM 897 C CA . LEU A 1 119 ? -0.924 13.514 -13.950 1.00 72.56 119 LEU A CA 1
ATOM 898 C C . LEU A 1 119 ? -0.812 12.901 -12.554 1.00 72.56 119 LEU A C 1
ATOM 900 O O . LEU A 1 119 ? -0.073 13.408 -11.718 1.00 72.56 119 LEU A O 1
ATOM 904 N N . ALA A 1 120 ? -1.551 11.826 -12.293 1.00 72.69 120 ALA A N 1
ATOM 905 C CA . ALA A 1 120 ? -1.534 11.084 -11.044 1.00 72.69 120 ALA A CA 1
ATOM 906 C C . ALA A 1 120 ? -0.148 10.513 -10.725 1.00 72.69 120 ALA A C 1
ATOM 908 O O . ALA A 1 120 ? 0.421 10.855 -9.691 1.00 72.69 120 ALA A O 1
ATOM 909 N N . ASN A 1 121 ? 0.438 9.764 -11.658 1.00 74.06 121 ASN A N 1
ATOM 910 C CA . ASN A 1 121 ? 1.775 9.193 -11.519 1.00 74.06 121 ASN A CA 1
ATOM 911 C C . ASN A 1 121 ? 2.856 10.261 -11.305 1.00 74.06 121 ASN A C 1
ATOM 913 O O . ASN A 1 121 ? 3.731 10.057 -10.469 1.00 74.06 121 ASN A O 1
ATOM 917 N N . ALA A 1 122 ? 2.784 11.391 -12.016 1.00 74.19 122 ALA A N 1
ATOM 918 C CA . ALA A 1 122 ? 3.752 12.483 -11.891 1.00 74.19 122 ALA A CA 1
ATOM 919 C C . ALA A 1 122 ? 3.782 13.116 -10.499 1.00 74.19 122 ALA A C 1
ATOM 921 O O . ALA A 1 122 ? 4.841 13.463 -9.986 1.00 74.19 122 ALA A O 1
ATOM 922 N N . GLU A 1 123 ? 2.624 13.225 -9.854 1.00 72.00 123 GLU A N 1
ATOM 923 C CA . GLU A 1 123 ? 2.529 13.781 -8.501 1.00 72.00 123 GLU A CA 1
ATOM 924 C C . GLU A 1 123 ? 2.852 12.743 -7.421 1.00 72.00 123 GLU A C 1
ATOM 926 O O . GLU A 1 123 ? 3.503 13.046 -6.419 1.00 72.00 123 GLU A O 1
ATOM 931 N N . LEU A 1 124 ? 2.416 11.494 -7.615 1.00 71.62 124 LEU A N 1
ATOM 932 C CA . LEU A 1 124 ? 2.677 10.432 -6.648 1.00 71.62 124 LEU A CA 1
ATOM 933 C C . LEU A 1 124 ? 4.126 9.961 -6.686 1.00 71.62 124 LEU A C 1
ATOM 935 O O . LEU A 1 124 ? 4.673 9.550 -5.666 1.00 71.62 124 LEU A O 1
ATOM 939 N N . SER A 1 125 ? 4.760 9.975 -7.849 1.00 71.00 125 SER A N 1
ATOM 940 C CA . SER A 1 125 ? 6.106 9.441 -8.041 1.00 71.00 125 SER A CA 1
ATOM 941 C C . SER A 1 125 ? 6.905 10.297 -9.013 1.00 71.00 125 SER A C 1
ATOM 943 O O . SER A 1 125 ? 7.321 9.804 -10.072 1.00 71.00 125 SER A O 1
ATOM 945 N N . PRO A 1 126 ? 7.159 11.567 -8.636 1.00 66.25 126 PRO A N 1
ATOM 946 C CA . PRO A 1 126 ? 8.051 12.424 -9.395 1.00 66.25 126 PRO A CA 1
ATOM 947 C C . PRO A 1 126 ? 9.389 11.700 -9.571 1.00 66.25 126 PRO A C 1
ATOM 949 O O . PRO A 1 126 ? 9.884 11.056 -8.645 1.00 66.25 126 PRO A O 1
ATOM 952 N N . LEU A 1 127 ? 9.959 11.779 -10.777 1.00 69.25 127 LEU A N 1
ATOM 953 C CA . LEU A 1 127 ? 11.219 11.129 -11.189 1.00 69.25 127 LEU A CA 1
ATOM 954 C C . LEU A 1 127 ? 11.147 9.611 -11.479 1.00 69.25 127 LEU A C 1
ATOM 956 O O . LEU A 1 127 ? 12.075 9.079 -12.090 1.00 69.25 127 LEU A O 1
ATOM 960 N N . SER A 1 128 ? 10.049 8.920 -11.144 1.00 68.94 128 SER A N 1
ATOM 961 C CA . SER A 1 128 ? 9.896 7.460 -11.348 1.00 68.94 128 SER A CA 1
ATOM 962 C C . SER A 1 128 ? 8.682 7.054 -12.196 1.00 68.94 128 SER A C 1
ATOM 964 O O . SER A 1 128 ? 8.414 5.862 -12.363 1.00 68.94 128 SER A O 1
ATOM 966 N N . GLU A 1 129 ? 7.976 8.024 -12.780 1.00 69.69 129 GLU A N 1
ATOM 967 C CA . GLU A 1 129 ? 6.704 7.855 -13.502 1.00 69.69 129 GLU A CA 1
ATOM 968 C C . GLU A 1 129 ? 6.707 6.690 -14.499 1.00 69.69 129 GLU A C 1
ATOM 970 O O . GLU A 1 129 ? 5.833 5.831 -14.472 1.00 69.69 129 GLU A O 1
ATOM 975 N N . ARG A 1 130 ? 7.750 6.596 -15.332 1.00 70.56 130 ARG A N 1
ATOM 976 C CA . ARG A 1 130 ? 7.831 5.597 -16.411 1.00 70.56 130 ARG A CA 1
ATOM 977 C C . ARG A 1 130 ? 8.094 4.168 -15.931 1.00 70.56 130 ARG A C 1
ATOM 979 O O . ARG A 1 130 ? 8.049 3.240 -16.737 1.00 70.56 130 ARG A O 1
ATOM 986 N N . ARG A 1 131 ? 8.440 3.984 -14.656 1.00 75.44 131 ARG A N 1
ATOM 987 C CA . ARG A 1 131 ? 8.905 2.705 -14.095 1.00 75.44 131 ARG A CA 1
ATOM 988 C C . ARG A 1 131 ? 8.067 2.210 -12.930 1.00 75.44 131 ARG A C 1
ATOM 990 O O . ARG A 1 131 ? 8.266 1.074 -12.495 1.00 75.44 131 ARG A O 1
ATOM 997 N N . ILE A 1 132 ? 7.120 3.017 -12.458 1.00 80.06 132 ILE A N 1
ATOM 998 C CA . ILE A 1 132 ? 6.275 2.618 -11.347 1.00 80.06 132 ILE A CA 1
AT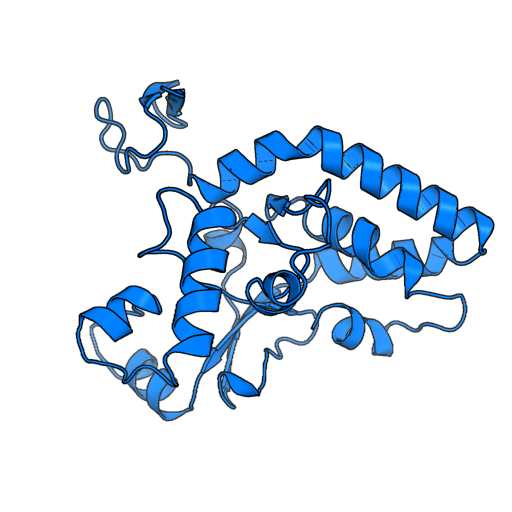OM 999 C C . ILE A 1 132 ? 5.302 1.515 -11.760 1.00 80.06 132 ILE A C 1
ATOM 1001 O O . ILE A 1 132 ? 4.651 1.555 -12.809 1.00 80.06 132 ILE A O 1
ATOM 1005 N N . ARG A 1 133 ? 5.211 0.500 -10.906 1.00 86.06 133 ARG A N 1
ATOM 1006 C CA . ARG A 1 133 ? 4.203 -0.549 -10.991 1.00 86.06 133 ARG A CA 1
ATOM 1007 C C . ARG A 1 133 ? 3.221 -0.295 -9.865 1.00 86.06 133 ARG A C 1
ATOM 1009 O O . ARG A 1 133 ? 3.614 -0.266 -8.707 1.00 86.06 133 ARG A O 1
ATOM 1016 N N . LEU A 1 134 ? 1.965 -0.084 -10.236 1.00 85.94 134 LEU A N 1
ATOM 1017 C CA . LEU A 1 134 ? 0.881 0.061 -9.278 1.00 85.94 134 LEU A CA 1
ATOM 1018 C C . LEU A 1 134 ? 0.279 -1.315 -9.014 1.00 85.94 134 LEU A C 1
ATOM 1020 O O . LEU A 1 134 ? -0.017 -2.060 -9.954 1.00 85.94 134 LEU A O 1
ATOM 1024 N N . ALA A 1 135 ? 0.126 -1.616 -7.737 1.00 90.00 135 ALA A N 1
ATOM 1025 C CA . ALA A 1 135 ? -0.558 -2.771 -7.190 1.00 90.00 135 ALA A CA 1
ATOM 1026 C C . ALA A 1 135 ? -1.500 -2.256 -6.100 1.00 90.00 135 ALA A C 1
ATOM 1028 O O . ALA A 1 135 ? -1.275 -1.171 -5.563 1.00 90.00 135 ALA A O 1
ATOM 1029 N N . VAL A 1 136 ? -2.543 -3.016 -5.798 1.00 91.88 136 VAL A N 1
ATOM 1030 C CA . VAL A 1 136 ? -3.455 -2.682 -4.704 1.00 91.88 136 VAL A CA 1
ATOM 1031 C C . VAL A 1 136 ? -3.040 -3.399 -3.436 1.00 91.88 136 VAL A C 1
ATOM 1033 O O . VAL A 1 136 ? -2.446 -4.474 -3.502 1.00 91.88 136 VAL A O 1
ATOM 1036 N N . LEU A 1 137 ? -3.329 -2.797 -2.289 1.00 93.81 137 LEU A N 1
ATOM 1037 C CA . LEU A 1 137 ? -3.159 -3.457 -1.006 1.00 93.81 137 LEU A CA 1
ATOM 1038 C C . LEU A 1 137 ? -4.396 -4.320 -0.741 1.00 93.81 137 LEU A C 1
ATOM 1040 O O . LEU A 1 137 ? -5.511 -3.824 -0.839 1.00 93.81 137 LEU A O 1
ATOM 1044 N N . SER A 1 138 ? -4.214 -5.603 -0.446 1.00 95.06 138 SER A N 1
ATOM 1045 C CA . SER A 1 138 ? -5.323 -6.548 -0.285 1.00 95.06 138 SER A CA 1
ATOM 1046 C C . SER A 1 138 ? -5.072 -7.508 0.875 1.00 95.06 138 SER A C 1
ATOM 1048 O O . SER A 1 138 ? -3.933 -7.896 1.146 1.00 95.06 138 SER A O 1
ATOM 1050 N N . LEU A 1 139 ? -6.153 -7.875 1.565 1.00 95.38 139 LEU A N 1
ATOM 1051 C CA . LEU A 1 139 ? -6.163 -8.848 2.664 1.00 95.38 139 LEU A CA 1
ATOM 1052 C C . LEU A 1 139 ? -6.469 -10.274 2.200 1.00 95.38 139 LEU A C 1
ATOM 1054 O O . LEU A 1 139 ? -6.074 -11.233 2.853 1.00 95.38 139 LEU A O 1
ATOM 1058 N N . ASP A 1 140 ? -7.175 -10.415 1.085 1.00 93.88 140 ASP A N 1
ATOM 1059 C CA . ASP A 1 140 ? -7.711 -11.677 0.569 1.00 93.88 140 ASP A CA 1
ATOM 1060 C C . ASP A 1 140 ? -7.000 -12.152 -0.709 1.00 93.88 140 ASP A C 1
ATOM 1062 O O . ASP A 1 140 ? -7.369 -13.166 -1.302 1.00 93.88 140 ASP A O 1
ATOM 1066 N N . GLY A 1 141 ? -5.972 -11.424 -1.151 1.00 92.81 141 GLY A N 1
ATOM 1067 C CA . GLY A 1 141 ? -5.252 -11.710 -2.389 1.00 92.81 141 GLY A CA 1
ATOM 1068 C C . GLY A 1 141 ? -6.017 -11.308 -3.654 1.00 92.81 141 GLY A C 1
ATOM 1069 O O . GLY A 1 141 ? -5.552 -11.598 -4.760 1.00 92.81 141 GLY A O 1
ATOM 1070 N N . ILE A 1 142 ? -7.171 -10.647 -3.523 1.00 91.38 142 ILE A N 1
ATOM 1071 C CA . ILE A 1 142 ? -7.999 -10.192 -4.640 1.00 91.38 142 ILE A CA 1
ATOM 1072 C C . ILE A 1 142 ? -7.664 -8.733 -4.952 1.00 91.38 142 ILE A C 1
ATOM 1074 O O . ILE A 1 142 ? -7.598 -7.873 -4.079 1.00 91.38 142 ILE A O 1
ATOM 1078 N N . GLY A 1 143 ? -7.428 -8.450 -6.234 1.00 87.44 143 GLY A N 1
ATOM 1079 C CA . GLY A 1 143 ? -7.170 -7.100 -6.724 1.00 87.44 143 GLY A CA 1
ATOM 1080 C C . GLY A 1 143 ? -8.375 -6.465 -7.420 1.00 87.44 143 GLY A C 1
ATOM 1081 O O . GLY A 1 143 ? -9.453 -7.049 -7.532 1.00 87.44 143 GLY A O 1
ATOM 1082 N N . VAL A 1 144 ? -8.166 -5.277 -7.990 1.00 83.62 144 VAL A N 1
ATOM 1083 C CA . VAL A 1 144 ? -9.193 -4.568 -8.772 1.00 83.62 144 VAL A CA 1
ATOM 1084 C C . VAL A 1 144 ? -9.537 -5.350 -10.043 1.00 83.62 144 VAL A C 1
ATOM 1086 O O . VAL A 1 144 ? -8.717 -5.477 -10.957 1.00 83.62 144 VAL A O 1
ATOM 1089 N N . ARG A 1 145 ? -10.780 -5.837 -10.126 1.00 83.06 145 ARG A N 1
ATOM 1090 C CA . ARG A 1 145 ? -11.274 -6.688 -11.228 1.00 83.06 145 ARG A CA 1
ATOM 1091 C C . ARG A 1 145 ? -11.237 -6.007 -12.598 1.00 83.06 145 ARG A C 1
ATOM 1093 O O . ARG A 1 145 ? -11.037 -6.680 -13.606 1.00 83.06 145 ARG A O 1
ATOM 1100 N N . ASN A 1 146 ? -11.335 -4.677 -12.645 1.00 80.50 146 ASN A N 1
ATOM 1101 C CA . ASN A 1 146 ? -11.206 -3.909 -13.892 1.00 80.50 146 ASN A CA 1
ATOM 1102 C C . ASN A 1 146 ? -9.818 -4.058 -14.541 1.00 80.50 146 ASN A C 1
ATOM 1104 O O . ASN A 1 146 ? -9.662 -3.801 -15.733 1.00 80.50 146 ASN A O 1
ATOM 1108 N N . HIS A 1 147 ? -8.802 -4.489 -13.784 1.00 78.56 147 HIS A N 1
ATOM 1109 C CA . HIS A 1 147 ? -7.459 -4.745 -14.302 1.00 78.56 147 HIS A CA 1
ATOM 1110 C C . HIS A 1 147 ? -7.242 -6.189 -14.776 1.00 78.56 147 HIS A C 1
ATOM 1112 O O . HIS A 1 147 ? -6.204 -6.475 -15.380 1.00 78.56 147 HIS A O 1
ATOM 1118 N N . GLY A 1 148 ? -8.199 -7.089 -14.536 1.00 85.06 148 GLY A N 1
ATOM 1119 C CA . GLY A 1 148 ? -8.145 -8.483 -14.955 1.00 85.06 148 GLY A CA 1
ATOM 1120 C C . GLY A 1 148 ? -8.790 -9.443 -13.960 1.00 85.06 148 GLY A C 1
ATOM 1121 O O . GLY A 1 148 ? -9.117 -9.079 -12.833 1.00 85.06 148 GLY A O 1
ATOM 1122 N N . ASN A 1 149 ? -8.957 -10.688 -14.398 1.00 89.38 149 ASN A N 1
ATOM 1123 C CA . ASN A 1 149 ? -9.603 -11.764 -13.646 1.00 89.38 149 ASN A CA 1
ATOM 1124 C C . ASN A 1 149 ? -8.622 -12.695 -12.918 1.00 89.38 149 ASN A C 1
ATOM 1126 O O . ASN A 1 149 ? -9.061 -13.618 -12.236 1.00 89.38 149 ASN A O 1
ATOM 1130 N N . CYS A 1 150 ? -7.317 -12.478 -13.066 1.00 92.69 150 CYS A N 1
ATOM 1131 C CA . CYS A 1 150 ? -6.291 -13.233 -12.364 1.00 92.69 150 CYS A CA 1
ATOM 1132 C C . CYS A 1 150 ? -5.418 -12.288 -11.537 1.00 92.69 150 CYS A C 1
ATOM 1134 O O . CYS A 1 150 ? -5.157 -11.158 -11.952 1.00 92.69 150 CYS A O 1
ATOM 1136 N N . PHE A 1 151 ? -4.946 -12.753 -10.382 1.00 93.62 151 PHE A N 1
ATOM 1137 C CA . PHE A 1 151 ? -4.253 -11.916 -9.407 1.00 93.62 151 PHE A CA 1
ATOM 1138 C C . PHE A 1 151 ? -2.864 -12.469 -9.101 1.00 93.62 151 PHE A C 1
ATOM 1140 O O . PHE A 1 151 ? -2.703 -13.651 -8.809 1.00 93.62 1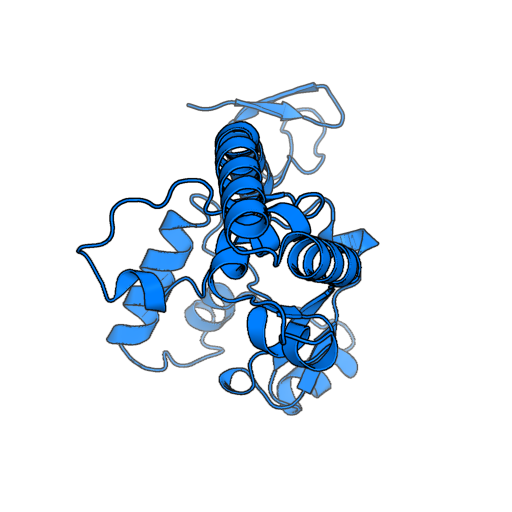51 PHE A O 1
ATOM 1147 N N . LEU A 1 152 ? -1.858 -11.600 -9.185 1.00 92.38 152 LEU A N 1
ATOM 1148 C CA . LEU A 1 152 ? -0.494 -11.879 -8.755 1.00 92.38 152 LEU A CA 1
ATOM 1149 C C . LEU A 1 152 ? -0.266 -11.240 -7.391 1.00 92.38 152 LEU A C 1
ATOM 1151 O O . LEU A 1 152 ? -0.376 -10.020 -7.264 1.00 92.38 152 LEU A O 1
ATOM 1155 N N . VAL A 1 153 ? 0.091 -12.055 -6.404 1.00 94.56 153 VAL A N 1
ATOM 1156 C CA . VAL A 1 153 ? 0.508 -11.591 -5.080 1.00 94.56 153 VAL A CA 1
ATOM 1157 C C . VAL A 1 153 ? 2.022 -11.410 -5.094 1.00 94.56 153 VAL A C 1
ATOM 1159 O O . VAL A 1 153 ? 2.764 -12.339 -5.422 1.00 94.56 153 VAL A O 1
ATOM 1162 N N . PHE A 1 154 ? 2.494 -10.207 -4.781 1.00 93.06 154 PHE A N 1
ATOM 1163 C CA . PHE A 1 154 ? 3.927 -9.954 -4.696 1.00 93.06 154 PHE A CA 1
ATOM 1164 C C . PHE A 1 154 ? 4.509 -10.541 -3.414 1.00 93.06 154 PHE A C 1
ATOM 1166 O O . PHE A 1 154 ? 3.886 -10.523 -2.356 1.00 93.06 154 PHE A O 1
ATOM 1173 N N . ARG A 1 155 ? 5.754 -11.008 -3.507 1.00 92.88 155 ARG A N 1
ATOM 1174 C CA . ARG A 1 155 ? 6.512 -11.442 -2.338 1.00 92.88 155 ARG A CA 1
ATOM 1175 C C . ARG A 1 155 ? 6.876 -10.250 -1.456 1.00 92.88 155 ARG A C 1
ATOM 1177 O O . ARG A 1 155 ? 7.503 -9.303 -1.935 1.00 92.88 155 ARG A O 1
ATOM 1184 N N . GLU A 1 156 ? 6.530 -10.330 -0.174 1.00 91.19 156 GLU A N 1
ATOM 1185 C CA . GLU A 1 156 ? 6.762 -9.250 0.789 1.00 91.19 156 GLU A CA 1
ATOM 1186 C C . GLU A 1 156 ? 8.250 -8.910 0.953 1.00 91.19 156 GLU A C 1
ATOM 1188 O O . GLU A 1 156 ? 8.614 -7.735 0.956 1.00 91.19 156 GLU A O 1
ATOM 1193 N N . ASP A 1 157 ? 9.119 -9.923 0.994 1.00 88.44 157 ASP A N 1
ATOM 1194 C CA . ASP A 1 157 ? 10.564 -9.746 1.169 1.00 88.44 157 ASP A CA 1
ATOM 1195 C C . ASP A 1 157 ? 11.223 -8.950 0.032 1.00 88.44 157 ASP A C 1
ATOM 1197 O O . ASP A 1 157 ? 12.250 -8.307 0.240 1.00 88.44 157 ASP A O 1
ATOM 1201 N N . VAL A 1 158 ? 10.607 -8.942 -1.154 1.00 85.94 158 VAL A N 1
ATOM 1202 C CA . VAL A 1 158 ? 11.076 -8.174 -2.313 1.00 85.94 158 VAL A CA 1
ATOM 1203 C C . VAL A 1 158 ? 10.529 -6.747 -2.304 1.00 85.94 158 VAL A C 1
ATOM 1205 O O . VAL A 1 158 ? 11.249 -5.811 -2.643 1.00 85.94 158 VAL A O 1
ATOM 1208 N N . ILE A 1 159 ? 9.257 -6.553 -1.948 1.00 90.88 159 ILE A N 1
ATOM 1209 C CA . ILE A 1 159 ? 8.609 -5.236 -2.067 1.00 90.88 159 ILE A CA 1
ATOM 1210 C C . ILE A 1 159 ? 8.827 -4.340 -0.848 1.00 90.88 159 ILE A C 1
ATOM 1212 O O . ILE A 1 159 ? 8.735 -3.121 -0.985 1.00 90.88 159 ILE A O 1
ATOM 1216 N N . ALA A 1 160 ? 9.134 -4.896 0.327 1.00 89.69 160 ALA A N 1
ATOM 1217 C CA . ALA A 1 160 ? 9.167 -4.133 1.574 1.00 89.69 160 ALA A CA 1
ATOM 1218 C C . ALA A 1 160 ? 10.173 -2.967 1.572 1.00 89.69 160 ALA A C 1
ATOM 1220 O O . ALA A 1 160 ? 9.911 -1.937 2.196 1.00 89.69 160 ALA A O 1
ATOM 1221 N N . SER A 1 161 ? 11.300 -3.096 0.860 1.00 85.25 161 SER A N 1
ATOM 1222 C CA . SER A 1 161 ? 12.291 -2.017 0.709 1.00 85.25 161 SER A CA 1
ATOM 1223 C C . SER A 1 161 ? 12.060 -1.119 -0.505 1.00 85.25 161 SER A C 1
ATOM 1225 O O . SER A 1 161 ? 12.721 -0.088 -0.623 1.00 85.25 161 SER A O 1
ATOM 1227 N N . GLU A 1 162 ? 11.155 -1.506 -1.406 1.00 85.69 162 GLU A N 1
ATOM 1228 C CA . GLU A 1 162 ? 11.000 -0.894 -2.728 1.00 85.69 162 GLU A CA 1
ATOM 1229 C C . GLU A 1 162 ? 9.662 -0.162 -2.911 1.00 85.69 162 GLU A C 1
ATOM 1231 O O . GLU A 1 162 ? 9.518 0.697 -3.787 1.00 85.69 162 GLU A O 1
ATOM 1236 N N . ALA A 1 163 ? 8.675 -0.473 -2.072 1.00 90.88 163 ALA A N 1
ATOM 1237 C CA . ALA A 1 163 ? 7.315 0.020 -2.194 1.00 90.88 163 ALA A CA 1
ATOM 1238 C C . ALA A 1 163 ? 6.988 1.152 -1.210 1.00 90.88 163 ALA A C 1
ATOM 1240 O O . ALA A 1 163 ? 7.388 1.166 -0.043 1.00 90.88 163 ALA A O 1
ATOM 1241 N N . ALA A 1 164 ? 6.166 2.073 -1.701 1.00 90.75 164 ALA A N 1
ATOM 1242 C CA . ALA A 1 164 ? 5.412 3.017 -0.892 1.00 90.75 164 ALA A CA 1
ATOM 1243 C C . ALA A 1 164 ? 3.923 2.736 -1.111 1.00 90.75 164 ALA A C 1
ATOM 1245 O O . ALA A 1 164 ? 3.524 2.355 -2.214 1.00 90.75 164 ALA A O 1
ATOM 1246 N N . VAL A 1 165 ? 3.129 2.905 -0.061 1.00 92.00 165 VAL A N 1
ATOM 1247 C CA . VAL A 1 165 ? 1.675 2.723 -0.067 1.00 92.00 165 VAL A CA 1
ATOM 1248 C C . VAL A 1 165 ? 1.016 4.092 -0.128 1.00 92.00 165 VAL A C 1
ATOM 1250 O O . VAL A 1 165 ? 1.535 5.047 0.449 1.00 92.00 165 VAL A O 1
ATOM 1253 N N . PHE A 1 166 ? -0.106 4.175 -0.835 1.00 87.88 166 PHE A N 1
ATOM 1254 C CA . PHE A 1 166 ? -0.895 5.386 -1.030 1.00 87.88 166 PHE A CA 1
ATOM 1255 C C . PHE A 1 166 ? -2.356 5.102 -0.677 1.00 87.88 166 PHE A C 1
ATOM 1257 O O . PHE A 1 166 ? -2.804 3.967 -0.817 1.00 87.88 166 PHE A O 1
ATOM 1264 N N . ASP A 1 167 ? -3.070 6.124 -0.216 1.00 75.75 167 ASP A N 1
ATOM 1265 C CA . ASP A 1 167 ? -4.424 5.990 0.340 1.00 75.75 167 ASP A CA 1
ATOM 1266 C C . ASP A 1 167 ? -5.568 5.823 -0.697 1.00 75.75 167 ASP A C 1
ATOM 1268 O O . ASP A 1 167 ? -6.600 5.224 -0.398 1.00 75.75 167 ASP A O 1
ATOM 1272 N N . GLU A 1 168 ? -5.399 6.275 -1.944 1.00 68.12 168 GLU A N 1
ATOM 1273 C CA . GLU A 1 168 ? -6.455 6.186 -2.971 1.00 68.12 168 GLU A CA 1
ATOM 1274 C C . GLU A 1 168 ? -5.909 5.843 -4.364 1.00 68.12 168 GLU A C 1
ATOM 1276 O O . GLU A 1 168 ? -4.737 6.101 -4.677 1.00 68.12 168 GLU A O 1
ATOM 1281 N N . ASP A 1 169 ? -6.793 5.324 -5.232 1.00 58.84 169 ASP A N 1
ATOM 1282 C CA . ASP A 1 169 ? -6.506 5.179 -6.656 1.00 58.84 169 ASP A CA 1
ATOM 1283 C C . ASP A 1 169 ? -6.276 6.571 -7.263 1.00 58.84 169 ASP A C 1
ATOM 1285 O O . ASP A 1 169 ? -7.150 7.430 -7.424 1.00 58.84 169 ASP A O 1
ATOM 1289 N N . SER A 1 170 ? -5.006 6.796 -7.554 1.00 53.78 170 SER A N 1
ATOM 1290 C CA . SER A 1 170 ? -4.392 8.042 -7.985 1.00 53.78 170 SER A CA 1
ATOM 1291 C C . SER A 1 170 ? -5.158 8.894 -9.031 1.00 53.78 170 SER A C 1
ATOM 1293 O O . SER A 1 170 ? -5.032 10.125 -8.972 1.00 53.78 170 SER A O 1
ATOM 1295 N N . PRO A 1 171 ? -5.953 8.343 -9.980 1.00 49.91 171 PRO A N 1
ATOM 1296 C CA . PRO A 1 171 ? -6.668 9.143 -10.975 1.00 49.91 171 PRO A CA 1
ATOM 1297 C C . PRO A 1 171 ? -8.002 9.715 -10.468 1.00 49.91 171 PRO A C 1
ATOM 1299 O O . PRO A 1 171 ? -8.419 10.778 -10.931 1.00 49.91 171 PRO A O 1
ATOM 1302 N N . GLU A 1 172 ? -8.685 9.032 -9.548 1.00 51.50 172 GLU A N 1
ATOM 1303 C CA . GLU A 1 172 ? -10.072 9.330 -9.156 1.00 51.50 172 GLU A CA 1
ATOM 1304 C C . GLU A 1 172 ? -10.139 10.558 -8.254 1.00 51.50 172 GLU A C 1
ATOM 1306 O O . GLU A 1 172 ? -10.914 11.487 -8.503 1.00 51.50 172 GLU A O 1
ATOM 1311 N N . ARG A 1 173 ? -9.198 10.637 -7.314 1.00 54.56 173 ARG A N 1
ATOM 1312 C CA . ARG A 1 173 ? -8.959 11.800 -6.461 1.00 54.56 173 ARG A CA 1
ATOM 1313 C C . ARG A 1 173 ? -8.737 13.094 -7.253 1.00 54.56 173 ARG A C 1
ATOM 1315 O O . ARG A 1 173 ? -9.153 14.165 -6.824 1.00 54.56 173 ARG A O 1
ATOM 1322 N N . LYS A 1 174 ? -8.118 13.013 -8.440 1.00 54.75 174 LYS A N 1
ATOM 1323 C CA . LYS A 1 174 ? -7.803 14.186 -9.283 1.00 54.75 174 LYS A CA 1
ATOM 1324 C C . LYS A 1 174 ? -8.951 14.671 -10.151 1.00 54.75 174 LYS A C 1
ATOM 1326 O O . LYS A 1 174 ? -8.856 15.758 -10.731 1.00 54.75 174 LYS A O 1
ATOM 1331 N N . ARG A 1 175 ? -10.040 13.906 -10.241 1.00 56.00 175 ARG A N 1
ATOM 1332 C CA . ARG A 1 175 ? -11.260 14.385 -10.894 1.00 56.00 175 ARG A CA 1
ATOM 1333 C C . ARG A 1 175 ? -11.856 15.572 -10.131 1.00 56.00 175 ARG A C 1
ATOM 1335 O O . ARG A 1 175 ? -12.470 16.435 -10.757 1.00 56.00 175 ARG A O 1
ATOM 1342 N N . ASP A 1 176 ? -11.600 15.661 -8.825 1.00 57.91 176 ASP A N 1
ATOM 1343 C CA . ASP A 1 176 ? -12.009 16.773 -7.975 1.00 57.91 176 ASP A CA 1
ATOM 1344 C C . ASP A 1 176 ? -10.847 17.743 -7.689 1.00 57.91 176 ASP A C 1
ATOM 1346 O O . ASP A 1 176 ? -10.084 17.601 -6.736 1.00 57.91 176 ASP A O 1
ATOM 1350 N N . ARG A 1 177 ? -10.718 18.778 -8.529 1.00 52.25 177 ARG A N 1
ATOM 1351 C CA . ARG A 1 177 ? -9.693 19.834 -8.400 1.00 52.25 177 ARG A CA 1
ATOM 1352 C C . ARG A 1 177 ? -9.870 20.743 -7.174 1.00 52.25 177 ARG A C 1
ATOM 1354 O O . ARG A 1 177 ? -9.070 21.658 -7.006 1.00 52.25 177 ARG A O 1
ATOM 1361 N N . ARG A 1 178 ? -10.929 20.560 -6.375 1.00 50.97 178 ARG A N 1
ATOM 1362 C CA . ARG A 1 178 ? -11.216 21.385 -5.189 1.00 50.97 178 ARG A CA 1
ATOM 1363 C C . ARG A 1 178 ? -10.641 20.804 -3.900 1.00 50.97 178 ARG A C 1
ATOM 1365 O O . ARG A 1 178 ? -10.681 21.485 -2.882 1.00 50.97 178 ARG A O 1
ATOM 1372 N N . ARG A 1 179 ? -10.126 19.572 -3.925 1.00 54.31 179 ARG A N 1
ATOM 1373 C CA . ARG A 1 179 ? -9.500 18.964 -2.749 1.00 54.31 179 ARG A CA 1
ATOM 1374 C C . ARG A 1 179 ? -8.117 19.572 -2.526 1.00 54.31 179 ARG A C 1
ATOM 1376 O O . ARG A 1 179 ? -7.272 19.547 -3.420 1.00 54.31 179 ARG A O 1
ATOM 1383 N N . GLU A 1 180 ? -7.897 20.110 -1.330 1.00 51.81 180 GLU A N 1
ATOM 1384 C CA . GLU A 1 180 ? -6.569 20.513 -0.866 1.00 51.81 180 GLU A CA 1
ATOM 1385 C C . GLU A 1 180 ? -5.588 19.326 -0.945 1.00 51.81 180 GLU A C 1
ATOM 1387 O O . GLU A 1 180 ? -6.017 18.162 -0.907 1.00 51.81 180 GLU A O 1
ATOM 1392 N N . PRO A 1 181 ? -4.268 19.577 -1.058 1.00 55.72 181 PRO A N 1
ATOM 1393 C CA . PRO A 1 181 ? -3.277 18.520 -0.919 1.00 55.72 181 PRO A CA 1
ATOM 1394 C C . PRO A 1 181 ? -3.542 17.805 0.404 1.00 55.72 181 PRO A C 1
ATOM 1396 O O . PRO A 1 181 ? -3.459 18.411 1.470 1.00 55.72 181 PRO A O 1
ATOM 1399 N N . ALA A 1 182 ? -3.901 16.522 0.345 1.00 63.22 182 ALA A N 1
ATOM 1400 C CA . ALA A 1 182 ? -4.142 15.800 1.585 1.00 63.22 182 ALA A CA 1
ATOM 1401 C C . ALA A 1 182 ? -2.806 15.688 2.308 1.00 63.22 182 ALA A C 1
ATOM 1403 O O . ALA A 1 182 ? -1.769 15.419 1.698 1.00 63.22 182 ALA A O 1
ATOM 1404 N N . VAL A 1 183 ? -2.844 15.915 3.606 1.00 69.75 183 VAL A N 1
ATOM 1405 C CA . VAL A 1 183 ? -1.755 15.541 4.497 1.00 69.75 183 VAL A CA 1
ATOM 1406 C C . VAL A 1 183 ? -1.727 14.003 4.553 1.00 69.75 183 VAL A C 1
ATOM 1408 O O . VAL A 1 183 ? -2.753 13.380 4.289 1.00 69.75 183 VAL A O 1
ATOM 1411 N N . CYS A 1 184 ? -0.569 13.394 4.839 1.00 83.00 184 CYS A N 1
ATOM 1412 C CA . CYS A 1 184 ? -0.403 11.943 5.033 1.00 83.00 184 CYS A CA 1
ATOM 1413 C C . CYS A 1 184 ? -0.936 11.057 3.890 1.00 83.00 184 CYS A C 1
ATOM 1415 O O . CYS A 1 184 ? -1.664 10.097 4.123 1.00 83.00 184 CYS A O 1
ATOM 1417 N N . GLN A 1 185 ? -0.569 11.347 2.642 1.00 84.38 185 GLN A N 1
ATOM 1418 C CA . GLN A 1 185 ? -1.068 10.593 1.479 1.00 84.38 185 GLN A CA 1
ATOM 1419 C C . GLN A 1 185 ? -0.375 9.255 1.273 1.00 84.38 185 GLN A C 1
ATOM 1421 O O . GLN A 1 185 ? -0.899 8.383 0.576 1.00 84.38 185 GLN A O 1
ATOM 1426 N N . ARG A 1 186 ? 0.840 9.131 1.803 1.00 88.62 186 ARG A N 1
ATOM 1427 C CA . ARG A 1 186 ? 1.724 8.011 1.517 1.00 88.62 186 ARG A CA 1
ATOM 1428 C C . ARG A 1 186 ? 2.469 7.554 2.757 1.00 88.62 186 ARG A C 1
ATOM 1430 O O . ARG A 1 186 ? 2.736 8.330 3.673 1.00 88.62 186 ARG A O 1
ATOM 1437 N N . ALA A 1 187 ? 2.855 6.290 2.742 1.00 93.00 187 ALA A N 1
ATOM 1438 C CA . ALA A 1 187 ? 3.635 5.666 3.795 1.00 93.00 187 ALA A CA 1
ATOM 1439 C C . ALA A 1 187 ? 4.639 4.676 3.204 1.00 93.00 187 ALA A C 1
ATOM 1441 O O . ALA A 1 187 ? 4.424 4.109 2.131 1.00 93.00 187 ALA A O 1
ATOM 1442 N N . ALA A 1 188 ? 5.760 4.468 3.895 1.00 93.19 188 ALA A N 1
ATOM 1443 C CA . ALA A 1 188 ? 6.635 3.347 3.575 1.00 93.19 188 ALA A CA 1
ATOM 1444 C C . ALA A 1 188 ? 5.866 2.030 3.781 1.00 93.19 188 ALA A C 1
ATOM 1446 O O . ALA A 1 188 ? 4.953 1.977 4.605 1.00 93.19 188 ALA A O 1
ATOM 1447 N N . TRP A 1 189 ? 6.252 0.953 3.089 1.00 95.00 189 TRP A N 1
ATOM 1448 C CA . TRP A 1 189 ? 5.573 -0.350 3.199 1.00 95.00 189 TRP A CA 1
ATOM 1449 C C . TRP A 1 189 ? 5.358 -0.826 4.647 1.00 95.00 189 TRP A C 1
ATOM 1451 O O . TRP A 1 189 ? 4.291 -1.327 4.997 1.00 95.00 189 TRP A O 1
ATOM 1461 N N . ARG A 1 190 ? 6.355 -0.620 5.517 1.00 94.31 190 ARG A N 1
ATOM 1462 C CA . ARG A 1 190 ? 6.298 -0.961 6.953 1.00 94.31 190 ARG A CA 1
ATOM 1463 C C . ARG A 1 190 ? 5.222 -0.203 7.742 1.00 94.31 190 ARG A C 1
ATOM 1465 O O . ARG A 1 190 ? 4.783 -0.676 8.779 1.00 94.31 190 ARG A O 1
ATOM 1472 N N . AS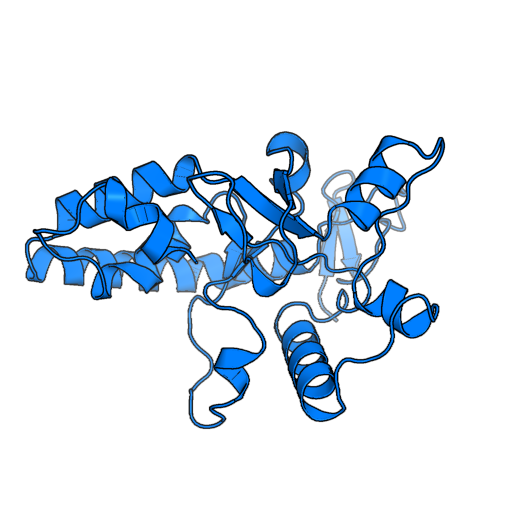P A 1 191 ? 4.815 0.965 7.258 1.00 96.06 191 ASP A N 1
ATOM 1473 C CA . ASP A 1 191 ? 3.860 1.860 7.912 1.00 96.06 191 ASP A CA 1
ATOM 1474 C C . ASP A 1 191 ? 2.460 1.774 7.258 1.00 96.06 191 ASP A C 1
ATOM 1476 O O . ASP A 1 191 ? 1.574 2.570 7.572 1.00 96.06 191 ASP A O 1
ATOM 1480 N N . ARG A 1 192 ? 2.234 0.795 6.361 1.00 95.75 192 ARG A N 1
ATOM 1481 C CA . ARG A 1 192 ? 0.992 0.630 5.581 1.00 95.75 192 ARG A CA 1
ATOM 1482 C C . ARG A 1 192 ? -0.270 0.566 6.436 1.00 95.75 192 ARG A C 1
ATOM 1484 O O . ARG A 1 192 ? -1.244 1.239 6.124 1.00 95.75 192 ARG A O 1
ATOM 1491 N N . ALA A 1 193 ? -0.240 -0.175 7.543 1.00 97.00 193 ALA A N 1
ATOM 1492 C CA . ALA A 1 193 ? -1.419 -0.324 8.387 1.00 97.00 193 ALA A CA 1
ATOM 1493 C C . ALA A 1 193 ? -1.800 0.984 9.079 1.00 97.00 193 ALA A C 1
ATOM 1495 O O . ALA A 1 193 ? -2.981 1.292 9.184 1.00 97.00 193 ALA A O 1
ATOM 1496 N N . ARG A 1 194 ? -0.808 1.797 9.467 1.00 97.12 194 ARG A N 1
ATOM 1497 C CA . ARG A 1 194 ? -1.055 3.125 10.040 1.00 97.12 194 ARG A CA 1
ATOM 1498 C C . ARG A 1 194 ? -1.685 4.060 9.023 1.00 97.12 194 ARG A C 1
ATOM 1500 O O . ARG A 1 194 ? -2.565 4.829 9.389 1.00 97.12 194 ARG A O 1
ATOM 1507 N N . LEU A 1 195 ? -1.249 3.990 7.763 1.00 95.56 195 LEU A N 1
ATOM 1508 C CA . LEU A 1 195 ? -1.859 4.759 6.681 1.00 95.56 195 LEU A CA 1
ATOM 1509 C C . LEU A 1 195 ? -3.317 4.338 6.475 1.00 95.56 195 LEU A C 1
ATOM 1511 O O . LEU A 1 195 ? -4.199 5.189 6.505 1.00 95.56 195 LEU A O 1
ATOM 1515 N N . CYS A 1 196 ? -3.579 3.037 6.344 1.00 95.19 196 CYS A N 1
ATOM 1516 C CA . CYS A 1 196 ? -4.938 2.527 6.176 1.00 95.19 196 CYS A CA 1
ATOM 1517 C C . CYS A 1 196 ? -5.828 2.874 7.375 1.00 95.19 196 CYS A C 1
ATOM 1519 O O . CYS A 1 196 ? -6.946 3.335 7.182 1.00 95.19 196 CYS A O 1
ATOM 1521 N N . ALA A 1 197 ? -5.338 2.720 8.607 1.00 95.69 197 ALA A N 1
ATOM 1522 C CA . ALA A 1 197 ? -6.075 3.109 9.805 1.00 95.69 197 ALA A CA 1
ATOM 1523 C C . ALA A 1 197 ? -6.364 4.618 9.824 1.00 95.69 197 ALA A C 1
ATOM 1525 O O . ALA A 1 197 ? -7.490 5.016 10.104 1.00 95.69 197 ALA A O 1
ATOM 1526 N N . ALA A 1 198 ? -5.385 5.459 9.470 1.00 94.56 198 ALA A N 1
ATOM 1527 C CA . ALA A 1 198 ? -5.557 6.910 9.445 1.00 94.56 198 ALA A CA 1
ATOM 1528 C C . ALA A 1 198 ? -6.686 7.364 8.506 1.00 94.56 198 ALA A C 1
ATOM 1530 O O . ALA A 1 198 ? -7.414 8.294 8.846 1.00 94.56 198 ALA A O 1
ATOM 1531 N N . HIS A 1 199 ? -6.846 6.706 7.357 1.00 91.81 199 HIS A N 1
ATOM 1532 C CA . HIS A 1 199 ? -7.824 7.112 6.343 1.00 91.81 199 HIS A CA 1
ATOM 1533 C C . HIS A 1 199 ? -9.149 6.356 6.400 1.00 91.81 199 HIS A C 1
ATOM 1535 O O . HIS A 1 199 ? -10.192 6.917 6.075 1.00 91.81 199 HIS A O 1
ATOM 1541 N N . ARG A 1 200 ? -9.142 5.096 6.846 1.00 93.75 200 ARG A N 1
ATOM 1542 C CA . ARG A 1 200 ? -10.344 4.247 6.885 1.00 93.75 200 ARG A CA 1
ATOM 1543 C C . ARG A 1 200 ? -11.033 4.226 8.242 1.00 93.75 200 ARG A C 1
ATOM 1545 O O . ARG A 1 200 ? -12.185 3.810 8.298 1.00 93.75 200 ARG A O 1
ATOM 1552 N N . ALA A 1 201 ? -10.413 4.747 9.308 1.00 93.88 201 ALA A N 1
ATOM 1553 C CA . ALA A 1 201 ? -11.034 4.803 10.636 1.00 93.88 201 ALA A CA 1
ATOM 1554 C C . ALA A 1 201 ? -12.430 5.439 10.616 1.00 93.88 201 ALA A C 1
ATOM 1556 O O . ALA A 1 201 ? -13.332 4.918 11.262 1.00 93.88 201 ALA A O 1
ATOM 1557 N N . ALA A 1 202 ? -12.638 6.518 9.853 1.00 92.88 202 ALA A N 1
ATOM 1558 C CA . ALA A 1 202 ? -13.934 7.199 9.764 1.00 92.88 202 ALA A CA 1
ATOM 1559 C C . ALA A 1 202 ? -15.046 6.347 9.116 1.00 92.88 202 ALA A C 1
ATOM 1561 O O . ALA A 1 202 ? -16.221 6.633 9.316 1.00 92.88 202 ALA A O 1
ATOM 1562 N N . SER A 1 203 ? -14.683 5.318 8.343 1.00 93.38 203 SER A N 1
ATOM 1563 C CA . SER A 1 203 ? -15.618 4.369 7.715 1.00 93.38 203 SER A CA 1
ATOM 1564 C C . SER A 1 203 ? -15.829 3.093 8.537 1.00 93.38 203 SER A C 1
ATOM 1566 O O . SER A 1 203 ? -16.602 2.239 8.125 1.00 93.38 203 SER A O 1
ATOM 1568 N N . ILE A 1 204 ? -15.130 2.952 9.668 1.00 96.12 204 ILE A N 1
ATOM 1569 C CA . ILE A 1 204 ? -15.242 1.817 10.588 1.00 96.12 204 ILE A CA 1
ATOM 1570 C C . ILE A 1 204 ? -16.111 2.240 11.765 1.00 96.12 204 ILE A C 1
ATOM 1572 O O . ILE A 1 204 ? -15.834 3.255 12.406 1.00 96.12 204 ILE A O 1
ATOM 1576 N N . ASP A 1 205 ? -17.121 1.446 12.083 1.00 96.38 205 ASP A N 1
ATOM 1577 C CA . ASP A 1 205 ? -17.978 1.602 13.256 1.00 96.38 205 ASP A CA 1
ATOM 1578 C C . ASP A 1 205 ? -17.864 0.388 14.197 1.00 96.38 205 ASP A C 1
ATOM 1580 O O . ASP A 1 205 ? -16.953 -0.432 14.071 1.00 96.38 205 ASP A O 1
ATOM 1584 N N . ALA A 1 206 ? -18.737 0.316 15.204 1.00 95.75 206 ALA A N 1
ATOM 1585 C CA . ALA A 1 206 ? -18.736 -0.767 16.186 1.00 95.75 206 ALA A CA 1
ATOM 1586 C C . ALA A 1 206 ? -19.240 -2.111 15.625 1.00 95.75 206 ALA A C 1
ATOM 1588 O O . ALA A 1 206 ? -18.904 -3.151 16.188 1.00 95.75 206 ALA A O 1
ATOM 1589 N N . ASP A 1 207 ? -20.014 -2.085 14.537 1.00 96.81 207 ASP A N 1
ATOM 1590 C CA . ASP A 1 207 ? -20.618 -3.270 13.919 1.00 96.81 207 ASP A CA 1
ATOM 1591 C C . ASP A 1 207 ? -19.760 -3.826 12.774 1.00 96.81 207 ASP A C 1
ATOM 1593 O O . ASP A 1 207 ? -19.967 -4.954 12.329 1.00 96.81 207 ASP A O 1
ATOM 1597 N N . THR A 1 208 ? -18.772 -3.055 12.315 1.00 97.62 208 THR A N 1
ATOM 1598 C CA . THR A 1 208 ? -17.813 -3.467 11.290 1.00 97.62 208 THR A CA 1
ATOM 1599 C C . THR A 1 208 ? -17.052 -4.713 11.745 1.00 97.62 208 THR A C 1
ATOM 1601 O O . THR A 1 208 ? -16.391 -4.732 12.786 1.00 97.62 208 THR A O 1
ATOM 1604 N N . THR A 1 209 ? -17.102 -5.768 10.937 1.00 97.31 209 THR A N 1
ATOM 1605 C CA . THR A 1 209 ? -16.515 -7.070 11.257 1.00 97.31 209 THR A CA 1
ATOM 1606 C C . THR A 1 209 ? -15.237 -7.332 10.456 1.00 97.31 209 THR A C 1
ATOM 1608 O O . THR A 1 209 ? -15.003 -6.706 9.419 1.00 97.31 209 THR A O 1
ATOM 1611 N N . PRO A 1 210 ? -14.415 -8.324 10.850 1.00 96.44 210 PRO A N 1
ATOM 1612 C CA . PRO A 1 210 ? -13.252 -8.719 10.057 1.00 96.44 210 PRO A CA 1
ATOM 1613 C C . PRO A 1 210 ? -13.564 -9.141 8.613 1.00 96.44 210 PRO A C 1
ATOM 1615 O O . PRO A 1 210 ? -12.687 -9.054 7.755 1.00 96.44 210 PRO A O 1
ATOM 1618 N N . ALA A 1 211 ? -14.795 -9.583 8.327 1.00 96.25 211 ALA A N 1
ATOM 1619 C CA . ALA A 1 211 ? -15.223 -9.931 6.973 1.00 96.25 211 ALA A CA 1
ATOM 1620 C C . ALA A 1 211 ? -15.385 -8.697 6.066 1.00 96.25 211 ALA A C 1
ATOM 1622 O O . ALA A 1 211 ? -15.277 -8.823 4.848 1.00 96.25 211 ALA A O 1
ATOM 1623 N N . ASP A 1 212 ? -15.586 -7.515 6.653 1.00 95.88 212 ASP A N 1
ATOM 1624 C CA . ASP A 1 212 ? -15.761 -6.251 5.932 1.00 95.88 212 ASP A CA 1
ATOM 1625 C C . ASP A 1 212 ? -14.415 -5.594 5.586 1.00 95.88 212 ASP A C 1
ATOM 1627 O O . ASP A 1 212 ? -14.318 -4.796 4.652 1.00 95.88 212 ASP A O 1
ATOM 1631 N N . PHE A 1 213 ? -13.340 -5.958 6.298 1.00 95.81 213 PHE A N 1
ATOM 1632 C CA . PHE A 1 213 ? -12.019 -5.336 6.163 1.00 95.81 213 PHE A CA 1
ATOM 1633 C C . PHE A 1 213 ? -11.438 -5.358 4.739 1.00 95.81 213 PHE A C 1
ATOM 1635 O O . PHE A 1 213 ? -10.886 -4.332 4.335 1.00 95.81 213 PHE A O 1
ATOM 1642 N N . PRO A 1 214 ? -11.545 -6.445 3.942 1.00 93.94 214 PRO A N 1
ATOM 1643 C CA . PRO A 1 214 ? -11.064 -6.427 2.560 1.00 93.94 214 PRO A CA 1
ATOM 1644 C C . PRO A 1 214 ? -11.755 -5.356 1.705 1.00 93.94 214 PRO A C 1
ATOM 1646 O O . PRO A 1 214 ? -11.097 -4.698 0.902 1.00 93.94 214 PRO A O 1
ATOM 1649 N N . GLY A 1 215 ? -13.057 -5.133 1.919 1.00 90.81 215 GLY A N 1
ATOM 1650 C CA . GLY A 1 215 ? -13.834 -4.118 1.204 1.00 90.81 215 GLY A CA 1
ATOM 1651 C C . GLY A 1 215 ? -13.479 -2.681 1.590 1.00 90.81 215 GLY A C 1
ATOM 1652 O O . GLY A 1 215 ? -13.716 -1.769 0.809 1.00 90.81 215 GLY A O 1
ATOM 1653 N N . LEU A 1 216 ? -12.870 -2.470 2.761 1.00 90.88 216 LEU A N 1
ATOM 1654 C CA . LEU A 1 216 ? -12.403 -1.152 3.204 1.00 90.88 216 LEU A CA 1
ATOM 1655 C C . LEU A 1 216 ? -11.059 -0.737 2.579 1.00 90.88 216 LEU A C 1
ATOM 1657 O O . LEU A 1 216 ? -10.693 0.436 2.670 1.00 90.88 216 LEU A O 1
ATOM 1661 N N . LEU A 1 217 ? -10.313 -1.674 1.976 1.00 86.06 217 LEU A N 1
ATOM 1662 C CA . LEU A 1 217 ? -9.007 -1.417 1.351 1.00 86.06 217 LEU A CA 1
ATOM 1663 C C . LEU A 1 217 ? -9.053 -1.179 -0.163 1.00 86.06 217 LEU A C 1
ATOM 1665 O O . LEU A 1 217 ? -8.089 -0.627 -0.699 1.00 86.06 217 LEU A O 1
ATOM 1669 N N . LEU A 1 218 ? -10.108 -1.639 -0.843 1.00 73.81 218 LEU A N 1
ATOM 1670 C CA . LEU A 1 218 ? -10.214 -1.676 -2.307 1.00 73.81 218 LEU A CA 1
ATOM 1671 C C . LEU A 1 218 ? -11.124 -0.589 -2.880 1.00 73.81 218 LEU A C 1
ATOM 1673 O O . LEU A 1 218 ? -12.124 -0.226 -2.225 1.00 73.81 218 LEU A O 1
#

Solvent-accessible surface area (backbone atoms only — not comparable to full-atom values): 12428 Å² total; per-residue (Å²): 136,61,69,44,61,32,90,85,79,55,52,75,37,58,70,79,52,59,48,33,91,87,76,65,46,75,35,79,42,60,47,26,52,56,13,59,72,28,47,69,47,33,54,53,45,27,56,49,28,49,54,50,25,49,76,70,69,14,38,70,46,44,52,50,48,28,58,52,43,66,70,39,40,46,13,36,31,32,43,59,70,63,50,50,50,51,71,72,43,98,77,57,76,90,71,22,68,55,45,30,44,76,67,66,75,38,81,81,96,40,80,66,60,58,51,38,42,50,57,26,36,45,71,72,26,61,92,41,50,65,66,52,75,84,57,40,61,23,68,82,60,64,40,60,60,94,50,20,89,35,59,47,71,56,59,61,91,69,41,52,80,59,34,51,39,65,83,63,69,57,42,64,66,62,74,49,83,83,64,69,86,69,77,48,52,38,20,31,43,90,42,39,24,52,50,50,34,34,69,42,30,87,79,51,45,78,82,59,47,85,85,51,50,53,66,72,60,104

Sequence (218 aa):
MEFNPCRFCRTEIPLGLEPCPHCGQAGPPPNVKAAEGERVALDRCYRAALRDAESRGCAPVVQSFEAAVQGSAAVLGRPLLALDQLACSGRPLYAAYDQRLHGGAHAPPGKSWDRWRRLANAELSPLSERRIRLAVLSLDGIGVRNHGNCFLVFREDVIASEAAVFDEDSPERKRDRRREPAVCQRAAWRDRARLCAAHRAASIDADTTPADFPGLLL

Secondary structure (DSSP, 8-state):
--EEE-TTT--EEETT-SB-TTT-PBPPPHHHHHHHHTHHHHHHHHHHHHHHHHHTT-HHHHHHHHHHHHT-EEEEEE-HHHHHHHHH-SS-----HHHHHHTTSS--S-HHHHHHHHHHHHHHSTTTGGG----EEESSS---GGG-SEEEEPPHHHHTTT-EEESS-TTTGGG-TTSPPPSS-EEEGGGHHHHHHHHHGGG--SS--TTTHHHHH-

Radius of gyration: 18.69 Å; Cα contacts (8 Å, |Δi|>4): 316; chains: 1; bounding box: 51×41×50 Å

pLDDT: mean 84.22, std 12.12, range [49.91, 98.31]